Protein AF-A0AAD2HEP6-F1 (afdb_monomer)

InterPro domains:
  IPR032675 Leucine-rich repeat domain superfamily [G3DSA:3.80.10.10] (2-158)

Mean predicted aligned error: 6.9 Å

Secondary structure (DSSP, 8-state):
--EEE-SHHHHHHHTT-TT--EEEE-S----HHHHHHHHT-TT--EEEEETTHHHHHTTSPTTTTTT--EEEEESSPPPGGGHHHHHHH-TT--EEEEES--GGGHHHHHHHHHH-TT--EEEEEE-GGGGT--TT-HHHHHHHHHHS-TT-TTEEEEEHHHHHHHHHHHHHHS--HHHHHHHHHHHHHHHHHHHHHHHHTT-

Radius of gyration: 18.05 Å; Cα contacts (8 Å, |Δi|>4): 315; chains: 1; bounding box: 42×41×53 Å

Structure (mmCIF, N/CA/C/O backbone):
data_AF-A0AAD2HEP6-F1
#
_entry.id   AF-A0AAD2HEP6-F1
#
loop_
_atom_site.group_PDB
_atom_site.id
_atom_site.type_symbol
_atom_site.label_atom_id
_atom_site.label_alt_id
_atom_site.label_comp_id
_atom_site.label_asym_id
_atom_site.label_entity_id
_atom_site.label_seq_id
_atom_site.pdbx_PDB_ins_code
_atom_site.Cartn_x
_atom_site.Cartn_y
_atom_site.Cartn_z
_atom_site.occupancy
_atom_site.B_iso_or_equiv
_atom_site.auth_seq_id
_atom_site.auth_comp_id
_atom_site.auth_asym_id
_atom_site.auth_atom_id
_atom_site.pdbx_PDB_model_num
ATOM 1 N N . MET A 1 1 ? 9.263 -15.402 0.924 1.00 62.38 1 MET A N 1
ATOM 2 C CA . MET A 1 1 ? 10.227 -15.330 -0.197 1.00 62.38 1 MET A CA 1
ATOM 3 C C . MET A 1 1 ? 9.705 -14.304 -1.187 1.00 62.38 1 MET A C 1
ATOM 5 O O . MET A 1 1 ? 8.553 -14.431 -1.589 1.00 62.38 1 MET A O 1
ATOM 9 N N . PHE A 1 2 ? 10.507 -13.285 -1.496 1.00 65.06 2 PHE A N 1
ATOM 10 C CA . PHE A 1 2 ? 10.193 -12.265 -2.499 1.00 65.06 2 PHE A CA 1
ATOM 11 C C . PHE A 1 2 ? 10.834 -12.641 -3.831 1.00 65.06 2 PHE A C 1
ATOM 13 O O . PHE A 1 2 ? 11.916 -13.228 -3.854 1.00 65.06 2 PHE A O 1
ATOM 20 N N . TYR A 1 3 ? 10.164 -12.297 -4.924 1.00 71.38 3 TYR A N 1
ATOM 21 C CA . TYR A 1 3 ? 10.672 -12.492 -6.274 1.00 71.38 3 TYR A CA 1
ATOM 22 C C . TYR A 1 3 ? 10.776 -11.136 -6.954 1.00 71.38 3 TYR A C 1
ATOM 24 O O . TYR A 1 3 ? 9.787 -10.407 -6.989 1.00 71.38 3 TYR A O 1
ATOM 32 N N . HIS A 1 4 ? 11.963 -10.825 -7.473 1.00 75.56 4 HIS A N 1
ATOM 33 C CA . HIS A 1 4 ? 12.209 -9.647 -8.295 1.00 75.56 4 HIS A CA 1
ATOM 34 C C . HIS A 1 4 ? 11.866 -9.961 -9.757 1.00 75.56 4 HIS A C 1
ATOM 36 O O . HIS A 1 4 ? 12.385 -10.934 -10.313 1.00 75.56 4 HIS A O 1
ATOM 42 N N . ILE A 1 5 ? 10.992 -9.163 -10.370 1.00 73.44 5 ILE A N 1
ATOM 43 C CA . ILE A 1 5 ? 10.557 -9.336 -11.764 1.00 73.44 5 ILE A CA 1
ATOM 44 C C . ILE A 1 5 ? 10.997 -8.112 -12.561 1.00 73.44 5 ILE A C 1
ATOM 46 O O . ILE A 1 5 ? 10.493 -7.016 -12.334 1.00 73.44 5 ILE A O 1
ATOM 50 N N . SER A 1 6 ? 11.925 -8.307 -13.497 1.00 73.56 6 SER A N 1
ATOM 51 C CA . SER A 1 6 ? 12.520 -7.227 -14.297 1.00 73.56 6 SER A CA 1
ATOM 52 C C . SER A 1 6 ? 12.196 -7.311 -15.789 1.00 73.56 6 SER A C 1
ATOM 54 O O . SER A 1 6 ? 12.441 -6.358 -16.522 1.00 73.56 6 SER A O 1
ATOM 56 N N . ASP A 1 7 ? 11.680 -8.446 -16.272 1.00 73.06 7 ASP A N 1
ATOM 57 C CA . ASP A 1 7 ? 11.461 -8.691 -17.701 1.00 73.06 7 ASP A CA 1
ATOM 58 C C . ASP A 1 7 ? 10.414 -9.794 -17.984 1.00 73.06 7 ASP A C 1
ATOM 60 O O . ASP A 1 7 ? 9.829 -10.414 -17.094 1.00 73.06 7 ASP A O 1
ATOM 64 N N . ALA A 1 8 ? 10.159 -10.061 -19.267 1.00 72.31 8 ALA A N 1
ATOM 65 C CA . ALA A 1 8 ? 9.224 -11.104 -19.691 1.00 72.31 8 ALA A CA 1
ATOM 66 C C . ALA A 1 8 ? 9.706 -12.537 -19.373 1.00 72.31 8 ALA A C 1
ATOM 68 O O . ALA A 1 8 ? 8.882 -13.442 -19.221 1.00 72.31 8 ALA A O 1
ATOM 69 N N . ALA A 1 9 ? 11.018 -12.769 -19.270 1.00 73.06 9 ALA A N 1
ATOM 70 C CA . ALA A 1 9 ? 11.562 -14.093 -18.970 1.00 73.06 9 ALA A CA 1
ATOM 71 C C . ALA A 1 9 ? 11.334 -14.457 -17.495 1.00 73.06 9 ALA A C 1
ATOM 73 O O . ALA A 1 9 ? 10.853 -15.550 -17.182 1.00 73.06 9 ALA A O 1
ATOM 74 N N . THR A 1 10 ? 11.591 -13.508 -16.596 1.00 74.75 10 THR A N 1
ATOM 75 C CA . THR A 1 10 ? 11.290 -13.597 -15.163 1.00 74.75 10 THR A CA 1
ATOM 76 C C . THR A 1 10 ? 9.791 -13.766 -14.920 1.00 74.75 10 THR A C 1
ATOM 78 O O . THR A 1 10 ? 9.403 -14.601 -14.102 1.00 74.75 10 THR A O 1
ATOM 81 N N . LEU A 1 11 ? 8.932 -13.116 -15.714 1.00 74.94 11 LEU A N 1
ATOM 82 C CA . LEU A 1 11 ? 7.485 -13.349 -15.668 1.00 74.94 11 LEU A CA 1
ATOM 83 C C . LEU A 1 11 ? 7.096 -14.803 -15.981 1.00 74.94 11 LEU A C 1
ATOM 85 O O . LEU A 1 11 ? 6.258 -15.383 -15.290 1.00 74.94 11 LEU A O 1
ATOM 89 N N . GLY A 1 12 ? 7.697 -15.412 -17.007 1.00 79.62 12 GLY A N 1
ATOM 90 C CA . GLY A 1 12 ? 7.408 -16.802 -17.375 1.00 79.62 12 GLY A CA 1
ATOM 91 C C . GLY A 1 12 ? 7.746 -17.799 -16.259 1.00 79.62 12 GLY A C 1
ATOM 92 O O . GLY A 1 12 ? 7.069 -18.818 -16.105 1.00 79.62 12 GLY A O 1
ATOM 93 N N . ILE A 1 13 ? 8.761 -17.490 -15.447 1.00 77.31 13 ILE A N 1
ATOM 94 C CA . ILE A 1 13 ? 9.116 -18.255 -14.245 1.00 77.31 13 ILE A CA 1
ATOM 95 C C . ILE A 1 13 ? 8.084 -18.003 -13.141 1.00 77.31 13 ILE A C 1
ATOM 97 O O . ILE A 1 13 ? 7.540 -18.953 -12.578 1.00 77.31 13 ILE A O 1
ATOM 101 N N . VAL A 1 14 ? 7.749 -16.737 -12.887 1.00 80.56 14 VAL A N 1
ATOM 102 C CA . VAL A 1 14 ? 6.768 -16.311 -11.877 1.00 80.56 14 VAL A CA 1
ATOM 103 C C . VAL A 1 14 ? 5.399 -16.957 -12.098 1.00 80.56 14 VAL A C 1
ATOM 105 O O . VAL A 1 14 ? 4.804 -17.471 -11.154 1.00 80.56 14 VAL A O 1
ATOM 108 N N . GLN A 1 15 ? 4.922 -17.037 -13.342 1.00 82.50 15 GLN A N 1
ATOM 109 C CA . GLN A 1 15 ? 3.642 -17.675 -13.678 1.00 82.50 15 GLN A CA 1
ATOM 110 C C . GLN A 1 15 ? 3.595 -19.174 -13.333 1.00 82.50 15 GLN A C 1
ATOM 112 O O . GLN A 1 15 ? 2.515 -19.739 -13.132 1.00 82.50 15 GLN A O 1
ATOM 117 N N . ARG A 1 16 ? 4.755 -19.837 -13.240 1.00 87.62 16 ARG A N 1
ATOM 118 C CA . ARG A 1 16 ? 4.858 -21.237 -12.798 1.00 87.62 16 ARG A CA 1
ATOM 119 C C . ARG A 1 16 ? 4.866 -21.357 -11.273 1.00 87.62 16 ARG A C 1
ATOM 121 O O . ARG A 1 16 ? 4.509 -22.409 -10.742 1.00 87.62 16 ARG A O 1
ATOM 128 N N . CYS A 1 17 ? 5.188 -20.286 -10.553 1.00 87.94 17 CYS A N 1
ATOM 129 C CA . CYS A 1 17 ? 5.169 -20.221 -9.096 1.00 87.94 17 CYS A CA 1
ATOM 130 C C . CYS A 1 17 ? 3.740 -20.003 -8.567 1.00 87.94 17 CYS A C 1
ATOM 132 O O . CYS A 1 17 ? 3.411 -18.956 -8.017 1.00 87.94 17 CYS A O 1
ATOM 134 N N . ARG A 1 18 ? 2.876 -21.024 -8.663 1.00 88.38 18 ARG A N 1
ATOM 135 C CA . ARG A 1 18 ? 1.475 -20.974 -8.174 1.00 88.38 18 ARG A CA 1
ATOM 136 C C . ARG A 1 18 ? 1.334 -20.647 -6.679 1.00 88.38 18 ARG A C 1
ATOM 138 O O . ARG A 1 18 ? 0.258 -20.251 -6.240 1.00 88.38 18 ARG A O 1
ATOM 145 N N . GLY A 1 19 ? 2.402 -20.850 -5.908 1.00 91.19 19 GLY A N 1
ATOM 146 C CA . GLY A 1 19 ? 2.487 -20.529 -4.484 1.00 91.19 19 GLY A CA 1
ATOM 147 C C . GLY A 1 19 ? 2.960 -19.108 -4.169 1.00 91.19 19 GLY A C 1
ATOM 148 O O . GLY A 1 19 ? 3.127 -18.801 -2.995 1.00 91.19 19 GLY A O 1
ATOM 149 N N . MET A 1 20 ? 3.221 -18.263 -5.170 1.00 92.38 20 MET A N 1
ATOM 150 C CA . MET A 1 20 ? 3.739 -16.916 -4.937 1.00 92.38 20 MET A CA 1
ATOM 151 C C . MET A 1 20 ? 2.690 -16.032 -4.257 1.00 92.38 20 MET A C 1
ATOM 153 O O . MET A 1 20 ? 1.599 -15.841 -4.789 1.00 92.38 20 MET A O 1
ATOM 157 N N . GLN A 1 21 ? 3.055 -15.491 -3.093 1.00 93.62 21 GLN A N 1
ATOM 158 C CA . GLN A 1 21 ? 2.231 -14.556 -2.319 1.00 93.62 21 GLN A CA 1
ATOM 159 C C . GLN A 1 21 ? 2.774 -13.129 -2.326 1.00 93.62 21 GLN A C 1
ATOM 161 O O . GLN A 1 21 ? 2.011 -12.191 -2.131 1.00 93.62 21 GLN A O 1
ATOM 166 N N . ASN A 1 22 ? 4.075 -12.967 -2.567 1.00 92.00 22 ASN A N 1
ATOM 167 C CA . ASN A 1 22 ? 4.761 -11.685 -2.493 1.00 92.00 22 ASN A CA 1
ATOM 168 C C . ASN A 1 22 ? 5.559 -11.476 -3.777 1.00 92.00 22 ASN A C 1
ATOM 170 O O . ASN A 1 22 ? 6.383 -12.329 -4.126 1.00 92.00 22 ASN A O 1
ATOM 174 N N . ALA A 1 23 ? 5.333 -10.355 -4.450 1.00 90.88 23 ALA A N 1
ATOM 175 C CA . ALA A 1 23 ? 6.086 -9.964 -5.633 1.00 90.88 23 ALA A CA 1
ATOM 176 C C . ALA A 1 23 ? 6.667 -8.563 -5.445 1.00 90.88 23 ALA A C 1
ATOM 178 O O . ALA A 1 23 ? 6.000 -7.670 -4.923 1.00 90.88 23 ALA A O 1
ATOM 179 N N . TRP A 1 24 ? 7.908 -8.395 -5.891 1.00 88.31 24 TRP A N 1
ATOM 180 C CA . TRP A 1 24 ? 8.556 -7.101 -5.996 1.00 88.31 24 TRP A CA 1
ATOM 181 C C . TRP A 1 24 ? 8.910 -6.853 -7.456 1.00 88.31 24 TRP A C 1
ATOM 183 O O . TRP A 1 24 ? 9.536 -7.676 -8.127 1.00 88.31 24 TRP A O 1
ATOM 193 N N . MET A 1 25 ? 8.488 -5.706 -7.952 1.00 84.38 25 MET A N 1
ATOM 194 C CA . MET A 1 25 ? 8.856 -5.201 -9.251 1.00 84.38 25 MET A CA 1
ATOM 195 C C . MET A 1 25 ? 9.493 -3.831 -9.128 1.00 84.38 25 MET A C 1
ATOM 197 O O . MET A 1 25 ? 8.958 -2.956 -8.453 1.00 84.38 25 MET A O 1
ATOM 201 N N . HIS A 1 26 ? 10.598 -3.646 -9.836 1.00 76.50 26 HIS A N 1
ATOM 202 C CA . HIS A 1 26 ? 11.202 -2.340 -10.027 1.00 76.50 26 HIS A CA 1
ATOM 203 C C . HIS A 1 26 ? 11.316 -2.047 -11.525 1.00 76.50 26 HIS A C 1
ATOM 205 O O . HIS A 1 26 ? 11.647 -2.932 -12.319 1.00 76.50 26 HIS A O 1
ATOM 211 N N . GLY A 1 27 ? 11.021 -0.803 -11.901 1.00 69.19 27 GLY A N 1
ATOM 212 C CA . GLY A 1 27 ? 10.948 -0.353 -13.287 1.00 69.19 27 GLY A CA 1
ATOM 213 C C . GLY A 1 27 ? 9.516 -0.274 -13.833 1.00 69.19 27 GLY A C 1
ATOM 214 O O . GLY A 1 27 ? 8.578 -0.817 -13.241 1.00 69.19 27 GLY A O 1
ATOM 215 N N . PRO A 1 28 ? 9.329 0.412 -14.974 1.00 64.81 28 PRO A N 1
ATOM 216 C CA . PRO A 1 28 ? 8.008 0.654 -15.528 1.00 64.81 28 PRO A CA 1
ATOM 217 C C . PRO A 1 28 ? 7.330 -0.673 -15.857 1.00 64.81 28 PRO A C 1
ATOM 219 O O . PRO A 1 28 ? 7.902 -1.525 -16.547 1.00 64.81 28 PRO A O 1
ATOM 222 N N . ILE A 1 29 ? 6.061 -0.814 -15.475 1.00 60.62 29 ILE A N 1
ATOM 223 C CA . ILE A 1 29 ? 5.203 -1.914 -15.935 1.00 60.62 29 ILE A CA 1
ATOM 224 C C . ILE A 1 29 ? 4.808 -1.624 -17.392 1.00 60.62 29 ILE A C 1
ATOM 226 O O . ILE A 1 29 ? 3.647 -1.582 -17.759 1.00 60.62 29 ILE A O 1
ATOM 230 N N . GLY A 1 30 ? 5.767 -1.342 -18.274 1.00 57.66 30 GLY A N 1
ATOM 231 C CA . GLY A 1 30 ? 5.488 -0.976 -19.664 1.00 57.66 30 GLY A CA 1
ATOM 232 C C . GLY A 1 30 ? 4.912 -2.146 -20.465 1.00 57.66 30 GLY A C 1
ATOM 233 O O . GLY A 1 30 ? 4.193 -1.956 -21.445 1.00 57.66 30 GLY A O 1
ATOM 234 N N . ALA A 1 31 ? 5.183 -3.378 -20.033 1.00 65.75 31 ALA A N 1
ATOM 235 C CA . ALA A 1 31 ? 4.677 -4.571 -20.685 1.00 65.75 31 ALA A CA 1
ATOM 236 C C . ALA A 1 31 ? 3.335 -4.993 -20.071 1.00 65.75 31 ALA A C 1
ATOM 238 O O . ALA A 1 31 ? 3.309 -5.638 -19.023 1.00 65.75 31 ALA A O 1
ATOM 239 N N . LYS A 1 32 ? 2.224 -4.738 -20.783 1.00 75.69 32 LYS A N 1
ATOM 240 C CA . LYS A 1 32 ? 0.878 -5.275 -20.466 1.00 75.69 32 LYS A CA 1
ATOM 241 C C . LYS A 1 32 ? 0.891 -6.772 -20.111 1.00 75.69 32 LYS A C 1
ATOM 243 O O . LYS A 1 32 ? 0.095 -7.230 -19.296 1.00 75.69 32 LYS A O 1
ATOM 248 N N . GLY A 1 33 ? 1.821 -7.534 -20.694 1.00 80.56 33 GLY A N 1
ATOM 249 C CA . GLY A 1 33 ? 2.023 -8.949 -20.382 1.00 80.56 33 GLY A CA 1
ATOM 250 C C . GLY A 1 33 ? 2.397 -9.216 -18.921 1.00 80.56 33 GLY A C 1
ATOM 251 O O . GLY A 1 33 ? 1.874 -10.162 -18.340 1.00 80.56 33 GLY A O 1
ATOM 252 N N . VAL A 1 34 ? 3.239 -8.378 -18.306 1.00 83.62 34 VAL A N 1
ATOM 253 C CA . VAL A 1 34 ? 3.661 -8.536 -16.904 1.00 83.62 34 VAL A CA 1
ATOM 254 C C . VAL A 1 34 ? 2.499 -8.305 -15.952 1.00 83.62 34 VAL A C 1
ATOM 256 O O . VAL A 1 34 ? 2.249 -9.142 -15.087 1.00 83.62 34 VAL A O 1
ATOM 259 N N . PHE A 1 35 ? 1.722 -7.247 -16.183 1.00 87.25 35 PHE A N 1
ATOM 260 C CA . PHE A 1 35 ? 0.499 -6.984 -15.432 1.00 87.25 35 PHE A CA 1
ATOM 261 C C . PHE A 1 35 ? -0.482 -8.166 -15.498 1.00 87.25 35 PHE A C 1
ATOM 263 O O . PHE A 1 35 ? -0.911 -8.680 -14.465 1.00 87.25 35 PHE A O 1
ATOM 270 N N . ALA A 1 36 ? -0.776 -8.660 -16.707 1.00 87.38 36 ALA A N 1
ATOM 271 C CA . ALA A 1 36 ? -1.662 -9.809 -16.893 1.00 87.38 36 ALA A CA 1
ATOM 272 C C . ALA A 1 36 ? -1.119 -11.081 -16.218 1.00 87.38 36 ALA A C 1
ATOM 274 O O . ALA A 1 36 ? -1.878 -11.871 -15.658 1.00 87.38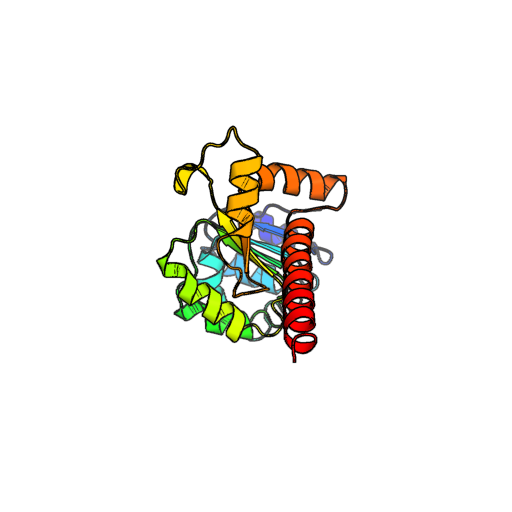 36 ALA A O 1
ATOM 275 N N . GLY A 1 37 ? 0.201 -11.280 -16.245 1.00 88.56 37 GLY A N 1
ATOM 276 C CA . GLY A 1 37 ? 0.838 -12.408 -15.580 1.00 88.56 37 GLY A CA 1
ATOM 277 C C . GLY A 1 37 ? 0.746 -12.345 -14.058 1.00 88.56 37 GLY A C 1
ATOM 278 O O . GLY A 1 37 ? 0.502 -13.383 -13.448 1.00 88.56 37 GLY A O 1
ATOM 279 N N . LEU A 1 38 ? 0.873 -11.157 -13.460 1.00 90.25 38 LEU A N 1
ATOM 280 C CA . LEU A 1 38 ? 0.654 -10.954 -12.027 1.00 90.25 38 LEU A CA 1
ATOM 281 C C . LEU A 1 38 ? -0.808 -11.176 -11.631 1.00 90.25 38 LEU A C 1
ATOM 283 O O . LEU A 1 38 ? -1.067 -11.883 -10.662 1.00 90.25 38 LEU A O 1
ATOM 287 N N . ALA A 1 39 ? -1.758 -10.630 -12.396 1.00 90.88 39 ALA A N 1
ATOM 288 C CA . ALA A 1 39 ? -3.193 -10.819 -12.153 1.00 90.88 39 ALA A CA 1
ATOM 289 C C . ALA A 1 39 ? -3.605 -12.304 -12.220 1.00 90.88 39 ALA A C 1
ATOM 291 O O . ALA A 1 39 ? -4.542 -12.742 -11.558 1.00 90.88 39 ALA A O 1
ATOM 292 N N . ALA A 1 40 ? -2.871 -13.115 -12.988 1.00 91.25 40 ALA A N 1
ATOM 293 C CA . ALA A 1 40 ? -3.089 -14.555 -13.081 1.00 91.25 40 ALA A CA 1
ATOM 294 C C . ALA A 1 40 ? -2.512 -15.367 -11.899 1.00 91.25 40 ALA A C 1
ATOM 296 O O . ALA A 1 40 ? -2.690 -16.592 -11.863 1.00 91.25 40 ALA A O 1
ATOM 297 N N . LEU A 1 41 ? -1.806 -14.742 -10.946 1.00 92.31 41 LEU A N 1
ATOM 298 C CA . LEU A 1 41 ? -1.254 -15.423 -9.772 1.00 92.31 41 LEU A CA 1
ATOM 299 C C . LEU A 1 41 ? -2.341 -15.609 -8.699 1.00 92.31 41 LEU A C 1
ATOM 301 O O . LEU A 1 41 ? -2.726 -14.653 -8.028 1.00 92.31 41 LEU A O 1
ATOM 305 N N . PRO A 1 42 ? -2.803 -16.848 -8.441 1.00 91.50 42 PRO A N 1
ATOM 306 C CA . PRO A 1 42 ? -3.998 -17.093 -7.629 1.00 91.50 42 PRO A CA 1
ATOM 307 C C . PRO A 1 42 ? -3.798 -16.866 -6.124 1.00 91.50 42 PRO A C 1
ATOM 309 O O . PRO A 1 42 ? -4.740 -17.038 -5.354 1.00 91.50 42 PRO A O 1
ATOM 312 N N . ARG A 1 43 ? -2.570 -16.573 -5.687 1.00 95.06 43 ARG A N 1
ATOM 313 C CA . ARG A 1 43 ? -2.199 -16.400 -4.277 1.00 95.06 43 ARG A CA 1
ATOM 314 C C . ARG A 1 43 ? -1.460 -15.094 -4.004 1.00 95.06 43 ARG A C 1
ATOM 316 O O . ARG A 1 43 ? -1.022 -14.912 -2.878 1.00 95.06 43 ARG A O 1
ATOM 323 N N . LEU A 1 44 ? -1.320 -14.209 -4.993 1.00 95.00 44 LEU A N 1
ATOM 324 C CA . LEU A 1 44 ? -0.625 -12.941 -4.796 1.00 95.00 44 LEU A CA 1
ATOM 325 C C . LEU A 1 44 ? -1.397 -12.081 -3.786 1.00 95.00 44 LEU A C 1
ATOM 327 O O . LEU A 1 44 ? -2.559 -11.747 -4.002 1.00 95.00 44 LEU A O 1
ATOM 331 N N . GLU A 1 45 ? -0.741 -11.764 -2.675 1.00 96.00 45 GLU A N 1
ATOM 332 C CA . GLU A 1 45 ? -1.314 -11.072 -1.517 1.00 96.00 45 GLU A CA 1
ATOM 333 C C . GLU A 1 45 ? -0.593 -9.749 -1.238 1.00 96.00 45 GLU A C 1
ATOM 335 O O . GLU A 1 45 ? -1.229 -8.811 -0.754 1.00 96.00 45 GLU A O 1
ATOM 340 N N . ARG A 1 46 ? 0.697 -9.650 -1.588 1.00 94.69 46 ARG A N 1
ATOM 341 C CA . ARG A 1 46 ? 1.510 -8.438 -1.451 1.00 94.69 46 ARG A CA 1
ATOM 342 C C . ARG A 1 46 ? 2.235 -8.108 -2.753 1.00 94.69 46 ARG A C 1
ATOM 344 O O . ARG A 1 46 ? 2.887 -8.979 -3.339 1.00 94.69 46 ARG A O 1
ATOM 351 N N . LEU A 1 47 ? 2.143 -6.854 -3.180 1.00 93.62 47 LEU A N 1
ATOM 352 C CA . LEU A 1 47 ? 2.799 -6.351 -4.382 1.00 93.62 47 LEU A CA 1
ATOM 353 C C . LEU A 1 47 ? 3.497 -5.029 -4.080 1.00 93.62 47 LEU A C 1
ATOM 355 O O . LEU A 1 47 ? 2.877 -4.097 -3.581 1.00 93.62 47 LEU A O 1
ATOM 359 N N . HIS A 1 48 ? 4.771 -4.966 -4.441 1.00 91.62 48 HIS A N 1
ATOM 360 C CA . HIS A 1 48 ? 5.567 -3.748 -4.452 1.00 91.62 48 HIS A CA 1
ATOM 361 C C . HIS A 1 48 ? 5.920 -3.428 -5.901 1.00 91.62 48 HIS A C 1
ATOM 363 O O . HIS A 1 48 ? 6.485 -4.283 -6.592 1.00 91.62 48 HIS A O 1
ATOM 369 N N . CYS A 1 49 ? 5.566 -2.236 -6.375 1.00 90.94 49 CYS A N 1
ATOM 370 C CA . CYS A 1 49 ? 5.768 -1.843 -7.765 1.00 90.94 49 CYS A CA 1
ATOM 371 C C . CYS A 1 49 ? 5.785 -0.321 -7.966 1.00 90.94 49 CYS A C 1
ATOM 373 O O . CYS A 1 49 ? 5.487 0.445 -7.060 1.00 90.94 49 CYS A O 1
ATOM 375 N N . ASP A 1 50 ? 6.120 0.114 -9.175 1.00 88.31 50 ASP A N 1
ATOM 376 C CA . ASP A 1 50 ? 6.029 1.514 -9.597 1.00 88.31 50 ASP A CA 1
ATOM 377 C C . ASP A 1 50 ? 4.565 1.956 -9.817 1.00 88.31 50 ASP A C 1
ATOM 379 O O . ASP A 1 50 ? 3.694 1.161 -10.195 1.00 88.31 50 ASP A O 1
ATOM 383 N N . ALA A 1 51 ? 4.294 3.249 -9.631 1.00 87.06 51 ALA A N 1
ATOM 384 C CA . ALA A 1 51 ? 2.969 3.848 -9.766 1.00 87.06 51 ALA A CA 1
ATOM 385 C C . ALA A 1 51 ? 2.338 3.697 -11.164 1.00 87.06 51 ALA A C 1
ATOM 387 O O . ALA A 1 51 ? 1.109 3.774 -11.286 1.00 87.06 51 ALA A O 1
ATOM 388 N N . SER A 1 52 ? 3.110 3.394 -12.220 1.00 85.38 52 SER A N 1
ATOM 389 C CA . SER A 1 52 ? 2.553 3.030 -13.535 1.00 85.38 52 SER A CA 1
ATOM 390 C C . SER A 1 52 ? 1.620 1.817 -13.480 1.00 85.38 52 SER A C 1
ATOM 392 O O . SER A 1 52 ? 0.763 1.680 -14.357 1.00 85.38 52 SER A O 1
ATOM 394 N N . PHE A 1 53 ? 1.703 0.984 -12.433 1.00 88.62 53 PHE A N 1
ATOM 395 C CA . PHE A 1 53 ? 0.735 -0.077 -12.144 1.00 88.62 53 PHE A CA 1
ATOM 396 C C . PHE A 1 53 ? -0.712 0.419 -12.173 1.00 88.62 53 PHE A C 1
ATOM 398 O O . PHE A 1 53 ? -1.589 -0.248 -12.724 1.00 88.62 53 PHE A O 1
ATOM 405 N N . LEU A 1 54 ? -0.954 1.621 -11.649 1.00 88.00 54 LEU A N 1
ATOM 406 C CA . LEU A 1 54 ? -2.281 2.223 -11.591 1.00 88.00 54 LEU A CA 1
ATOM 407 C C . LEU A 1 54 ? -2.880 2.491 -12.973 1.00 88.00 54 LEU A C 1
ATOM 409 O O . LEU A 1 54 ? -4.088 2.353 -13.154 1.00 88.00 54 LEU A O 1
ATOM 413 N N . GLY A 1 55 ? -2.042 2.834 -13.955 1.00 87.19 55 GLY A N 1
ATOM 414 C CA . GLY A 1 55 ? -2.492 3.055 -15.328 1.00 87.19 55 GLY A CA 1
ATOM 415 C C . GLY A 1 55 ? -3.062 1.784 -15.961 1.00 87.19 55 GLY A C 1
ATOM 416 O O . GLY A 1 55 ? -4.054 1.849 -16.679 1.00 87.19 55 GLY A O 1
ATOM 417 N N . HIS A 1 56 ? -2.485 0.621 -15.647 1.00 88.62 56 HIS A N 1
ATOM 418 C CA . HIS A 1 56 ? -2.982 -0.679 -16.125 1.00 88.62 56 HIS A CA 1
ATOM 419 C C . HIS A 1 56 ? -4.174 -1.186 -15.328 1.00 88.62 56 HIS A C 1
ATOM 421 O O . HIS A 1 56 ? -4.989 -1.939 -15.855 1.00 88.62 56 HIS A O 1
ATOM 427 N N . LEU A 1 57 ? -4.289 -0.764 -14.070 1.00 89.38 57 LEU A N 1
ATOM 428 C CA . LEU A 1 57 ? -5.404 -1.124 -13.207 1.00 89.38 57 LEU A CA 1
ATOM 429 C C . LEU A 1 57 ? -6.744 -0.617 -13.758 1.00 89.38 57 LEU A C 1
ATOM 431 O O . LEU A 1 57 ? -7.751 -1.304 -13.628 1.00 89.38 57 LEU A O 1
ATOM 435 N N . ALA A 1 58 ? -6.746 0.545 -14.417 1.00 87.56 58 ALA A N 1
ATOM 436 C CA . ALA A 1 58 ? -7.934 1.101 -15.062 1.00 87.56 58 ALA A CA 1
ATOM 437 C C . ALA A 1 58 ? -8.467 0.235 -16.218 1.00 87.56 58 ALA A C 1
ATOM 439 O O . ALA A 1 58 ? -9.675 0.179 -16.433 1.00 87.56 58 ALA A O 1
ATOM 440 N N . ASP A 1 59 ? -7.577 -0.473 -16.918 1.00 88.19 59 ASP A N 1
ATOM 441 C CA . ASP A 1 59 ? -7.920 -1.398 -18.005 1.00 88.19 59 ASP A CA 1
ATOM 442 C C . ASP A 1 59 ? -8.172 -2.835 -17.500 1.00 88.19 59 ASP A C 1
ATOM 444 O O . ASP A 1 59 ? -8.478 -3.740 -18.285 1.00 88.19 59 ASP A O 1
ATOM 448 N N . ALA A 1 60 ? -7.989 -3.084 -16.202 1.00 88.31 60 ALA A N 1
ATOM 449 C CA . ALA A 1 60 ? -8.062 -4.420 -15.639 1.00 88.31 60 ALA A CA 1
ATOM 450 C C . ALA A 1 60 ? -9.516 -4.888 -15.477 1.00 88.31 60 ALA A C 1
ATOM 452 O O . ALA A 1 60 ? -10.401 -4.094 -15.149 1.00 88.31 60 ALA A O 1
ATOM 453 N N . PRO A 1 61 ? -9.786 -6.196 -15.630 1.00 88.69 61 PRO A N 1
ATOM 454 C CA . PRO A 1 61 ? -11.067 -6.754 -15.227 1.00 88.69 61 PRO A CA 1
ATOM 455 C C . PRO A 1 61 ? -11.356 -6.466 -13.743 1.00 88.69 61 PRO A C 1
ATOM 457 O O . PRO A 1 61 ? -10.424 -6.459 -12.929 1.00 88.69 61 PRO A O 1
ATOM 460 N N . PRO A 1 62 ? -12.632 -6.308 -13.350 1.00 88.88 62 PRO A N 1
ATOM 461 C CA . PRO A 1 62 ? -13.005 -6.240 -11.943 1.00 88.88 62 PRO A CA 1
ATOM 462 C C . PRO A 1 62 ? -12.417 -7.417 -11.167 1.00 88.88 62 PRO A C 1
ATOM 464 O O . PRO A 1 62 ? -12.432 -8.555 -11.643 1.00 88.88 62 PRO A O 1
ATOM 467 N N . HIS A 1 63 ? -11.899 -7.141 -9.971 1.00 89.44 63 HIS A N 1
ATOM 468 C CA . HIS A 1 63 ? -11.284 -8.154 -9.110 1.00 89.44 63 HIS A CA 1
ATOM 469 C C . HIS A 1 63 ? -10.073 -8.885 -9.724 1.00 89.44 63 HIS A C 1
ATOM 471 O O . HIS A 1 63 ? -9.742 -9.988 -9.281 1.00 89.44 63 HIS A O 1
ATOM 477 N N . ALA A 1 64 ? -9.376 -8.284 -10.701 1.00 88.81 64 ALA A N 1
ATOM 478 C CA . ALA A 1 64 ? -8.144 -8.840 -11.277 1.00 88.81 64 ALA A CA 1
ATOM 479 C C . ALA A 1 64 ? -7.106 -9.234 -10.211 1.00 88.81 64 ALA A C 1
ATOM 481 O O . ALA A 1 64 ? -6.357 -10.188 -10.399 1.00 88.81 64 ALA A O 1
ATOM 482 N N . PHE A 1 65 ? -7.109 -8.545 -9.069 1.00 93.62 65 PHE A N 1
ATOM 483 C CA . PHE A 1 65 ? -6.267 -8.848 -7.919 1.00 93.62 65 PHE A CA 1
ATOM 484 C C . PHE A 1 65 ? -7.113 -9.038 -6.655 1.00 93.62 65 PHE A C 1
ATOM 486 O O . PHE A 1 65 ? -6.876 -8.419 -5.621 1.00 93.62 65 PHE A O 1
ATOM 493 N N . ALA A 1 66 ? -8.108 -9.926 -6.724 1.00 93.69 66 ALA A N 1
ATOM 494 C CA . ALA A 1 66 ? -9.076 -10.165 -5.649 1.00 93.69 66 ALA A CA 1
ATOM 495 C C . ALA A 1 66 ? -8.477 -10.515 -4.271 1.00 93.69 66 ALA A C 1
ATOM 497 O O . ALA A 1 66 ? -9.179 -10.425 -3.270 1.00 93.69 66 ALA A O 1
ATOM 498 N N . ARG A 1 67 ? -7.215 -10.961 -4.212 1.00 96.38 67 ARG A N 1
ATOM 499 C CA . ARG A 1 67 ? -6.519 -11.346 -2.971 1.00 96.38 67 ARG A CA 1
ATOM 500 C C . ARG A 1 67 ? -5.435 -10.364 -2.541 1.00 96.38 67 ARG A C 1
ATOM 502 O O . ARG A 1 67 ? -4.857 -10.543 -1.470 1.00 96.38 67 ARG A O 1
ATOM 509 N N . LEU A 1 68 ? -5.136 -9.366 -3.370 1.00 97.00 68 LEU A N 1
ATOM 510 C CA . LEU A 1 68 ? -4.086 -8.413 -3.068 1.00 97.00 68 LEU A CA 1
ATOM 511 C C . LEU A 1 68 ? -4.542 -7.538 -1.904 1.00 97.00 68 LEU A C 1
ATOM 513 O O . LEU A 1 68 ? -5.524 -6.807 -2.008 1.00 97.00 68 LEU A O 1
ATOM 517 N N . SER A 1 69 ? -3.831 -7.664 -0.790 1.00 97.31 69 SER A N 1
ATOM 518 C CA . SER A 1 69 ? -4.162 -7.018 0.478 1.00 97.31 69 SER A CA 1
ATOM 519 C C . SER A 1 69 ? -3.193 -5.899 0.831 1.00 97.31 69 SER A C 1
ATOM 521 O O . SER A 1 69 ? -3.605 -4.963 1.513 1.00 97.31 69 SER A O 1
ATOM 523 N N . HIS A 1 70 ? -1.948 -5.985 0.351 1.00 96.56 70 HIS A N 1
ATOM 524 C CA . HIS A 1 70 ? -0.913 -4.974 0.540 1.00 96.56 70 HIS A CA 1
ATOM 525 C C . HIS A 1 70 ? -0.385 -4.533 -0.825 1.00 96.56 70 HIS A C 1
ATOM 527 O O . HIS A 1 70 ? 0.091 -5.366 -1.605 1.00 96.56 70 HIS A O 1
ATOM 533 N N . LEU A 1 71 ? -0.470 -3.237 -1.101 1.00 95.50 71 LEU A N 1
ATOM 534 C CA . LEU A 1 71 ? 0.077 -2.617 -2.300 1.00 95.50 71 LEU A CA 1
ATOM 535 C C . LEU A 1 71 ? 1.014 -1.481 -1.903 1.00 95.50 71 LEU A C 1
ATOM 537 O O . LEU A 1 71 ? 0.664 -0.629 -1.092 1.00 95.50 71 LEU A O 1
ATOM 541 N N . GLU A 1 72 ? 2.186 -1.461 -2.511 1.00 93.50 72 GLU A N 1
ATOM 542 C CA . GLU A 1 72 ? 3.188 -0.426 -2.313 1.00 93.50 72 GLU A CA 1
ATOM 543 C C . GLU A 1 72 ? 3.573 0.163 -3.670 1.00 93.50 72 GLU A C 1
ATOM 545 O O . GLU A 1 72 ? 3.932 -0.583 -4.589 1.00 93.50 72 GLU A O 1
ATOM 550 N N . LEU A 1 73 ? 3.421 1.484 -3.803 1.00 91.75 73 LEU A N 1
ATOM 551 C CA . LEU A 1 73 ? 3.613 2.229 -5.043 1.00 91.75 73 LEU A CA 1
ATOM 552 C C . LEU A 1 73 ? 4.748 3.244 -4.905 1.00 91.75 73 LEU A C 1
ATOM 554 O O . LEU A 1 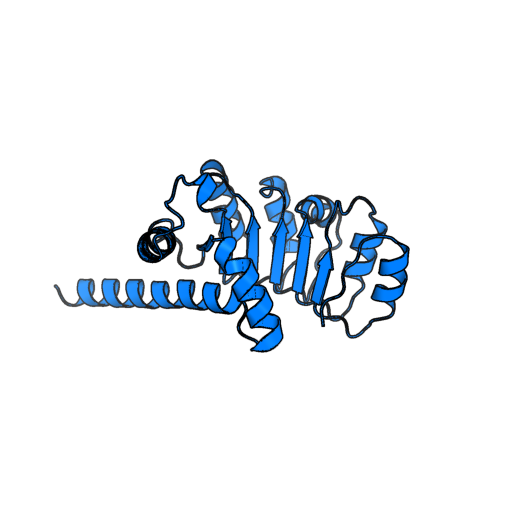73 ? 4.698 4.125 -4.046 1.00 91.75 73 LEU A O 1
ATOM 558 N N . PHE A 1 74 ? 5.726 3.139 -5.802 1.00 86.12 74 PHE A N 1
ATOM 559 C CA . PHE A 1 74 ? 6.893 4.020 -5.864 1.00 86.12 74 PHE A CA 1
ATOM 560 C C . PHE A 1 74 ? 6.835 4.999 -7.030 1.00 86.12 74 PHE A C 1
ATOM 562 O O . PHE A 1 74 ? 6.010 4.875 -7.934 1.00 86.12 74 PHE A O 1
ATOM 569 N N . ASP A 1 75 ? 7.755 5.961 -6.982 1.00 77.94 75 ASP A N 1
ATOM 570 C CA . ASP A 1 75 ? 8.148 6.863 -8.066 1.00 77.94 75 ASP A CA 1
ATOM 571 C C . ASP A 1 75 ? 7.102 7.901 -8.530 1.00 77.94 75 ASP A C 1
ATOM 573 O O . ASP A 1 75 ? 7.459 8.800 -9.291 1.00 77.94 75 ASP A O 1
ATOM 577 N N . SER A 1 76 ? 5.839 7.861 -8.071 1.00 72.62 76 SER A N 1
ATOM 578 C CA . SER A 1 76 ? 4.907 9.008 -8.160 1.00 72.62 76 SER A CA 1
ATOM 579 C C . SER A 1 76 ? 3.587 8.841 -7.393 1.00 72.62 76 SER A C 1
ATOM 581 O O . SER A 1 76 ? 3.105 7.734 -7.146 1.00 72.62 76 SER A O 1
ATOM 583 N N . ALA A 1 77 ? 2.951 9.978 -7.091 1.00 72.81 77 ALA A N 1
ATOM 584 C CA . ALA A 1 77 ? 1.595 10.045 -6.560 1.00 72.81 77 ALA A CA 1
ATOM 585 C C . ALA A 1 77 ? 0.544 9.490 -7.551 1.00 72.81 77 ALA A C 1
ATOM 587 O O . ALA A 1 77 ? 0.622 9.749 -8.760 1.00 72.81 77 ALA A O 1
ATOM 588 N N . PRO A 1 78 ? -0.505 8.796 -7.069 1.00 79.44 78 PRO A N 1
ATOM 589 C CA . PRO A 1 78 ? -1.654 8.442 -7.892 1.00 79.44 78 PRO A CA 1
ATOM 590 C C . PRO A 1 78 ? -2.334 9.696 -8.448 1.00 79.44 78 PRO A C 1
ATOM 592 O O . PRO A 1 78 ? -2.743 10.578 -7.698 1.00 79.44 78 PRO A O 1
ATOM 595 N N . ALA A 1 79 ? -2.577 9.747 -9.758 1.00 82.56 79 ALA A N 1
ATOM 596 C CA . ALA A 1 79 ? -3.552 10.698 -10.283 1.00 82.56 79 ALA A CA 1
ATOM 597 C C . ALA A 1 79 ? -4.960 10.339 -9.771 1.00 82.56 79 ALA A C 1
ATOM 599 O O . ALA A 1 79 ? -5.325 9.162 -9.756 1.00 82.56 79 ALA A O 1
ATOM 600 N N . LEU A 1 80 ? -5.783 11.346 -9.453 1.00 78.56 80 LEU A N 1
ATOM 601 C CA . LEU A 1 80 ? -7.162 11.164 -8.959 1.00 78.56 80 LEU A CA 1
ATOM 602 C C . LEU A 1 80 ? -7.993 10.187 -9.803 1.00 78.56 80 LEU A C 1
ATOM 604 O O . LEU A 1 80 ? -8.716 9.350 -9.270 1.00 78.56 80 LEU A O 1
ATOM 608 N N . LYS A 1 81 ? -7.829 10.232 -11.129 1.00 83.06 81 LYS A N 1
ATOM 609 C CA . LYS A 1 81 ? -8.520 9.339 -12.072 1.00 83.06 81 LYS A CA 1
ATOM 610 C C . LYS A 1 81 ? -8.259 7.841 -11.837 1.00 83.06 81 LYS A C 1
ATOM 612 O O . LYS A 1 81 ? -9.025 7.024 -12.324 1.00 83.06 81 LYS A O 1
ATOM 617 N N . HIS A 1 82 ? -7.185 7.471 -11.136 1.00 85.62 82 HIS A N 1
ATOM 618 C CA . HIS A 1 82 ? -6.852 6.074 -10.838 1.00 85.62 82 HIS A CA 1
ATOM 619 C C . HIS A 1 82 ? -7.482 5.565 -9.531 1.00 85.62 82 HIS A C 1
ATOM 621 O O . HIS A 1 82 ? -7.484 4.360 -9.283 1.00 85.62 82 HIS A O 1
ATOM 627 N N . VAL A 1 83 ? -8.022 6.456 -8.691 1.00 84.81 83 VAL A N 1
ATOM 628 C CA . VAL A 1 83 ? -8.577 6.091 -7.378 1.00 84.81 83 VAL A CA 1
ATOM 629 C C . VAL A 1 83 ? -9.809 5.194 -7.518 1.00 84.81 83 VAL A C 1
ATOM 631 O O . VAL A 1 83 ? -9.963 4.231 -6.772 1.00 8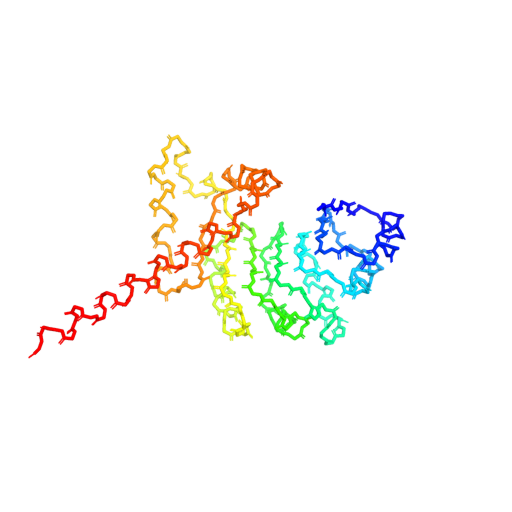4.81 83 VAL A O 1
ATOM 634 N N . GLU A 1 84 ? -10.658 5.440 -8.516 1.00 84.31 84 GLU A N 1
ATOM 635 C CA . GLU A 1 84 ? -11.831 4.592 -8.780 1.00 84.31 84 GLU A CA 1
ATOM 636 C C . GLU A 1 84 ? -11.434 3.162 -9.186 1.00 84.31 84 GLU A C 1
ATOM 638 O O . GLU A 1 84 ? -12.072 2.181 -8.789 1.00 84.31 84 GLU A O 1
ATOM 643 N N . SER A 1 85 ? -10.340 3.023 -9.937 1.00 88.38 85 SER A N 1
ATOM 644 C CA . SER A 1 85 ? -9.821 1.722 -10.361 1.00 88.38 85 SER A CA 1
ATOM 645 C C . SER A 1 85 ? -9.240 0.924 -9.190 1.00 88.38 85 SER A C 1
ATOM 647 O O . SER A 1 85 ? -9.355 -0.300 -9.182 1.00 88.38 85 SER A O 1
ATOM 649 N N . LEU A 1 86 ? -8.676 1.589 -8.171 1.00 89.75 86 LEU A N 1
ATOM 650 C CA . LEU A 1 86 ? -8.186 0.924 -6.955 1.00 89.75 86 LEU A CA 1
ATOM 651 C C . LEU A 1 86 ? -9.306 0.156 -6.248 1.00 89.75 86 LEU A C 1
ATOM 653 O O . LEU A 1 86 ? -9.177 -1.047 -6.025 1.00 89.75 86 LEU A O 1
ATOM 657 N N . ALA A 1 87 ? -10.423 0.826 -5.959 1.00 87.56 87 ALA A N 1
ATOM 658 C CA . ALA A 1 87 ? -11.532 0.227 -5.218 1.00 87.56 87 ALA A CA 1
ATOM 659 C C . ALA A 1 87 ? -12.188 -0.950 -5.967 1.00 87.56 87 ALA A C 1
ATOM 661 O O . ALA A 1 87 ? -12.630 -1.921 -5.354 1.00 87.56 87 ALA A O 1
ATOM 662 N N . THR A 1 88 ? -12.242 -0.886 -7.300 1.00 90.06 88 THR A N 1
ATOM 663 C CA . THR A 1 88 ? -12.902 -1.907 -8.133 1.00 90.06 88 THR A CA 1
ATOM 664 C C . THR A 1 88 ? -12.001 -3.105 -8.446 1.00 90.06 88 THR A C 1
ATOM 666 O O . THR A 1 88 ? -12.452 -4.256 -8.417 1.00 90.06 88 THR A O 1
ATOM 669 N N . ALA A 1 89 ? -10.720 -2.870 -8.730 1.00 92.19 89 ALA A N 1
ATOM 670 C CA . ALA A 1 89 ? -9.784 -3.930 -9.096 1.00 92.19 89 ALA A CA 1
ATOM 671 C C . ALA A 1 89 ? -9.176 -4.650 -7.880 1.00 92.19 89 ALA A C 1
ATOM 673 O O . ALA A 1 89 ? -8.816 -5.827 -7.997 1.00 92.19 89 ALA A O 1
ATOM 674 N N . LEU A 1 90 ? -9.080 -3.971 -6.727 1.00 95.38 90 LEU A N 1
ATOM 675 C CA . LEU A 1 90 ? -8.402 -4.446 -5.513 1.00 95.38 90 LEU A CA 1
ATOM 676 C C . LEU A 1 90 ? -9.370 -4.536 -4.311 1.00 95.38 90 LEU A C 1
ATOM 678 O O . LEU A 1 90 ? -9.177 -3.864 -3.299 1.00 95.38 90 LEU A O 1
ATOM 682 N N . PRO A 1 91 ? -10.418 -5.379 -4.370 1.00 94.56 91 PRO A N 1
ATOM 683 C CA . PRO A 1 91 ? -11.473 -5.410 -3.347 1.00 94.56 91 PRO A CA 1
ATOM 684 C C . PRO A 1 91 ? -10.992 -5.851 -1.952 1.00 94.56 91 PRO A C 1
ATOM 686 O O . PRO A 1 91 ? -11.681 -5.607 -0.970 1.00 94.56 91 PRO A O 1
ATOM 689 N N . ALA A 1 92 ? -9.846 -6.533 -1.857 1.00 96.44 92 ALA A N 1
ATOM 690 C CA . ALA A 1 92 ? -9.273 -7.016 -0.600 1.00 96.44 92 ALA A CA 1
ATOM 691 C C . ALA A 1 92 ? -8.161 -6.104 -0.053 1.00 96.44 92 ALA A C 1
ATOM 693 O O . ALA A 1 92 ? -7.474 -6.484 0.900 1.00 96.44 92 ALA A O 1
ATOM 694 N N . LEU A 1 93 ? -7.950 -4.932 -0.663 1.00 97.19 93 LEU A N 1
ATOM 695 C CA . LEU A 1 9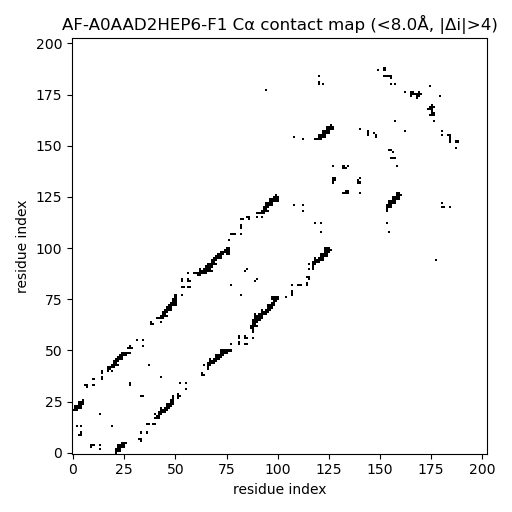3 ? -6.871 -4.030 -0.287 1.00 97.19 93 LEU A CA 1
ATOM 696 C C . LEU A 1 93 ? -7.115 -3.456 1.111 1.00 97.19 93 LEU A C 1
ATOM 698 O O . LEU A 1 93 ? -8.075 -2.727 1.344 1.00 97.19 93 LEU A O 1
ATOM 702 N N . THR A 1 94 ? -6.210 -3.773 2.033 1.00 97.69 94 THR A N 1
ATOM 703 C CA . THR A 1 94 ? -6.253 -3.308 3.429 1.00 97.69 94 THR A CA 1
ATOM 704 C C . THR A 1 94 ? -5.094 -2.374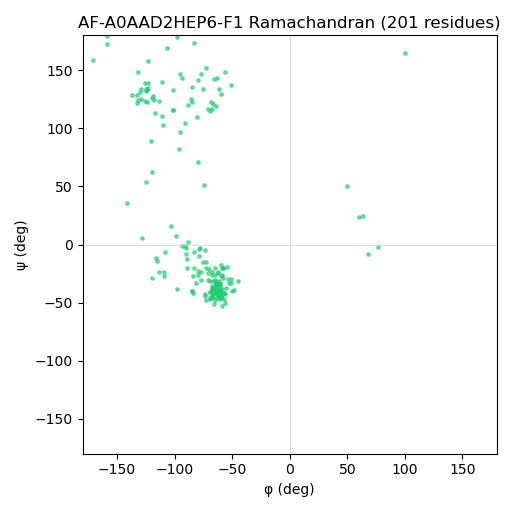 3.759 1.00 97.69 94 THR A C 1
ATOM 706 O O . THR A 1 94 ? -5.225 -1.544 4.656 1.00 97.69 94 THR A O 1
ATOM 709 N N . HIS A 1 95 ? -3.999 -2.466 3.006 1.00 97.50 95 HIS A N 1
ATOM 710 C CA . HIS A 1 95 ? -2.766 -1.723 3.216 1.00 97.50 95 HIS A CA 1
ATOM 711 C C . HIS A 1 95 ? -2.299 -1.122 1.892 1.00 97.50 95 HIS A C 1
ATOM 713 O O . HIS A 1 95 ? -2.082 -1.848 0.919 1.00 97.50 95 HIS A O 1
ATOM 719 N N . LEU A 1 96 ? -2.159 0.199 1.854 1.00 96.06 96 LEU A N 1
ATOM 720 C CA . LEU A 1 96 ? -1.640 0.928 0.703 1.00 96.06 96 LEU A CA 1
ATOM 721 C C . LEU A 1 96 ? -0.529 1.863 1.159 1.00 96.06 96 LEU A C 1
ATOM 723 O O . LEU A 1 96 ? -0.690 2.566 2.152 1.00 96.06 96 LEU A O 1
ATOM 727 N N . ALA A 1 97 ? 0.576 1.869 0.428 1.00 94.19 97 ALA A N 1
ATOM 728 C CA . ALA A 1 97 ? 1.702 2.753 0.664 1.00 94.19 97 ALA A CA 1
ATOM 729 C C . ALA A 1 97 ? 2.017 3.527 -0.613 1.00 94.19 97 ALA A C 1
ATOM 731 O O . ALA A 1 97 ? 2.043 2.949 -1.703 1.00 94.19 97 ALA A O 1
ATOM 732 N N . LEU A 1 98 ? 2.207 4.835 -0.462 1.00 92.19 98 LEU A N 1
ATOM 733 C CA . LEU A 1 98 ? 2.496 5.780 -1.537 1.00 92.19 98 LEU A CA 1
ATOM 734 C C . LEU A 1 98 ? 3.796 6.508 -1.205 1.00 92.19 98 LEU A C 1
ATOM 736 O O . LEU A 1 98 ? 3.949 6.970 -0.076 1.00 92.19 98 LEU A O 1
ATOM 740 N N . ASN A 1 99 ? 4.708 6.615 -2.167 1.00 88.00 99 ASN A N 1
ATOM 741 C CA . ASN A 1 99 ? 5.983 7.297 -1.965 1.00 88.00 99 ASN A CA 1
ATOM 742 C C . ASN A 1 99 ? 5.951 8.781 -2.378 1.00 88.00 99 ASN A C 1
ATOM 744 O O . ASN A 1 99 ? 5.338 9.126 -3.389 1.00 88.00 99 ASN A O 1
ATOM 748 N N . ASP A 1 100 ? 6.662 9.616 -1.614 1.00 76.94 100 ASP A N 1
ATOM 749 C CA . ASP A 1 100 ? 6.999 11.020 -1.895 1.00 76.94 100 ASP A CA 1
ATOM 750 C C . ASP A 1 100 ? 5.799 11.887 -2.319 1.00 76.94 100 ASP A C 1
ATOM 752 O O . ASP A 1 100 ? 5.827 12.606 -3.322 1.00 76.94 100 ASP A O 1
ATOM 756 N N . LEU A 1 101 ? 4.721 11.827 -1.534 1.00 77.38 101 LEU A N 1
ATOM 757 C CA . LEU A 1 101 ? 3.563 12.695 -1.732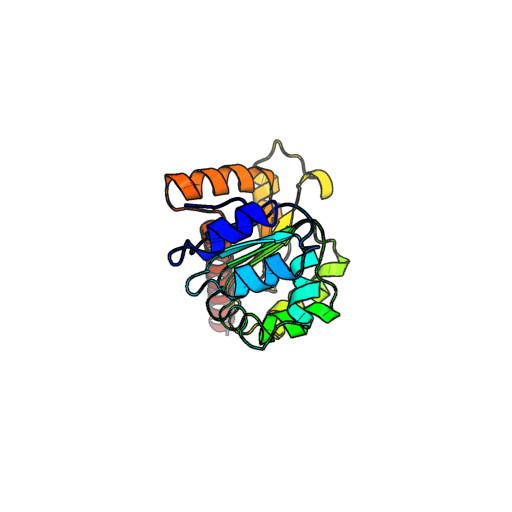 1.00 77.38 101 LEU A CA 1
ATOM 758 C C . LEU A 1 101 ? 3.842 14.126 -1.253 1.00 77.38 101 LEU A C 1
ATOM 760 O O . LEU A 1 101 ? 4.323 14.355 -0.144 1.00 77.38 101 LEU A O 1
ATOM 764 N N . GLY A 1 102 ? 3.478 15.108 -2.073 1.00 70.44 102 GLY A N 1
ATOM 765 C CA . GLY A 1 102 ? 3.473 16.516 -1.697 1.00 70.44 102 GLY A CA 1
ATOM 766 C C . GLY A 1 102 ? 2.196 16.923 -0.955 1.00 70.44 102 GLY A C 1
ATOM 767 O O . GLY A 1 102 ? 1.207 16.197 -0.888 1.00 70.44 102 GLY A O 1
ATOM 768 N N . ALA A 1 103 ? 2.161 18.158 -0.443 1.00 63.16 103 ALA A N 1
ATOM 769 C CA . ALA A 1 103 ? 0.994 18.689 0.277 1.00 63.16 103 ALA A CA 1
ATOM 770 C C . ALA A 1 103 ? -0.310 18.705 -0.555 1.00 63.16 103 ALA A C 1
ATOM 772 O O . ALA A 1 103 ? -1.402 18.642 0.006 1.00 63.16 103 ALA A O 1
ATOM 773 N N . GLN A 1 104 ? -0.207 18.777 -1.888 1.00 61.50 104 GLN A N 1
ATOM 774 C CA . GLN A 1 104 ? -1.360 18.751 -2.800 1.00 61.50 104 GLN A CA 1
ATOM 775 C C . GLN A 1 104 ? -2.002 17.356 -2.906 1.00 61.50 104 GLN A C 1
ATOM 777 O O . GLN A 1 104 ? -3.145 17.236 -3.339 1.00 61.50 104 GLN A O 1
ATOM 782 N N . ASP A 1 105 ? -1.312 16.313 -2.443 1.00 79.19 105 ASP A N 1
ATOM 783 C CA . ASP A 1 105 ? -1.751 14.923 -2.562 1.00 79.19 105 ASP A CA 1
ATOM 784 C C . ASP A 1 105 ? -2.586 14.451 -1.359 1.00 79.19 105 ASP A C 1
ATOM 786 O O . ASP A 1 105 ? -3.095 13.327 -1.351 1.00 79.19 105 ASP A O 1
ATOM 790 N N . LEU A 1 106 ? -2.807 15.309 -0.352 1.00 83.69 106 LEU A N 1
ATOM 791 C CA . LEU A 1 106 ? -3.697 14.981 0.766 1.00 83.69 106 LEU A CA 1
ATOM 792 C C . LEU A 1 106 ? -5.134 14.741 0.286 1.00 83.69 106 LEU A C 1
ATOM 794 O O . LEU A 1 106 ? -5.798 13.824 0.764 1.00 83.69 106 LEU A O 1
ATOM 798 N N . GLU A 1 107 ? -5.612 15.518 -0.689 1.00 86.19 107 GLU A N 1
ATOM 799 C CA . GLU A 1 107 ? -6.941 15.306 -1.268 1.00 86.19 107 GLU A CA 1
ATOM 800 C C . GLU A 1 107 ? -7.054 13.914 -1.907 1.00 86.19 107 GLU A C 1
ATOM 802 O O . GLU A 1 107 ? -8.039 13.209 -1.683 1.00 86.19 107 GLU A O 1
ATOM 807 N N . VAL A 1 108 ? -6.013 13.476 -2.625 1.00 87.62 108 VAL A N 1
ATOM 808 C CA . VAL A 1 108 ? -5.937 12.129 -3.210 1.00 87.62 108 VAL A CA 1
ATOM 809 C C . VAL A 1 108 ? -6.023 11.069 -2.112 1.00 87.62 108 VAL A C 1
ATOM 811 O O . VAL A 1 108 ? -6.807 10.128 -2.225 1.00 87.62 108 VAL A O 1
ATOM 814 N N . CYS A 1 109 ? -5.273 11.237 -1.020 1.00 90.44 109 CYS A N 1
ATOM 815 C CA . CYS A 1 109 ? -5.287 10.312 0.115 1.00 90.44 109 CYS A CA 1
ATOM 816 C C . CYS A 1 109 ? -6.676 10.184 0.748 1.00 90.44 109 CYS A C 1
ATOM 818 O O . CYS A 1 109 ? -7.139 9.077 1.031 1.00 90.44 109 CYS A O 1
ATOM 820 N N . LEU A 1 110 ? -7.361 11.311 0.953 1.00 90.50 110 LEU A N 1
ATOM 821 C CA . LEU A 1 110 ? -8.710 11.323 1.514 1.00 90.50 110 LEU A CA 1
ATOM 822 C C . LEU A 1 110 ? -9.710 10.631 0.584 1.00 90.50 110 LEU A C 1
ATOM 824 O O . LEU A 1 110 ? -10.532 9.847 1.054 1.00 90.50 110 LEU A O 1
ATOM 828 N N . GLN A 1 111 ? -9.606 10.848 -0.729 1.00 91.31 111 GLN A N 1
ATOM 829 C CA . GLN A 1 111 ? -10.448 10.151 -1.701 1.00 91.31 111 GLN A CA 1
ATOM 830 C C . GLN A 1 111 ? -10.170 8.646 -1.734 1.00 91.31 111 GLN A C 1
ATOM 832 O O . GLN A 1 111 ? -11.107 7.854 -1.780 1.00 91.31 111 GLN A O 1
ATOM 837 N N . ILE A 1 112 ? -8.905 8.227 -1.656 1.00 92.69 112 ILE A N 1
ATOM 838 C CA . ILE A 1 112 ? -8.545 6.808 -1.534 1.00 92.69 112 ILE A CA 1
ATOM 839 C C . ILE A 1 112 ? -9.208 6.196 -0.297 1.00 92.69 112 ILE A C 1
ATOM 841 O O . ILE A 1 112 ? -9.816 5.133 -0.386 1.00 92.69 112 ILE A O 1
ATOM 845 N N . LEU A 1 113 ? -9.133 6.873 0.849 1.00 93.31 113 LEU A N 1
ATOM 846 C CA . LEU A 1 113 ? -9.722 6.394 2.100 1.00 93.31 113 LEU A CA 1
ATOM 847 C C . LEU A 1 113 ? -11.253 6.337 2.075 1.00 93.31 113 LEU A C 1
ATOM 849 O O . LEU A 1 113 ? -11.832 5.488 2.757 1.00 93.31 113 LEU A O 1
ATOM 853 N N . ASP A 1 114 ? -11.899 7.232 1.330 1.00 92.94 114 ASP A N 1
ATOM 854 C CA . ASP A 1 114 ? -13.351 7.244 1.136 1.00 92.94 114 ASP A CA 1
ATOM 855 C C . ASP A 1 114 ? -13.811 6.114 0.199 1.00 92.94 114 ASP A C 1
ATOM 857 O O . ASP A 1 114 ? -14.784 5.415 0.480 1.00 92.94 114 ASP A O 1
ATOM 861 N N . ARG A 1 115 ? -13.079 5.879 -0.897 1.00 92.19 115 ARG A N 1
ATOM 862 C CA . ARG A 1 115 ? -13.446 4.890 -1.925 1.00 92.19 115 ARG A CA 1
ATOM 863 C C . ARG A 1 115 ? -13.055 3.458 -1.570 1.00 92.19 115 ARG A C 1
ATOM 865 O O . ARG A 1 115 ? -13.767 2.527 -1.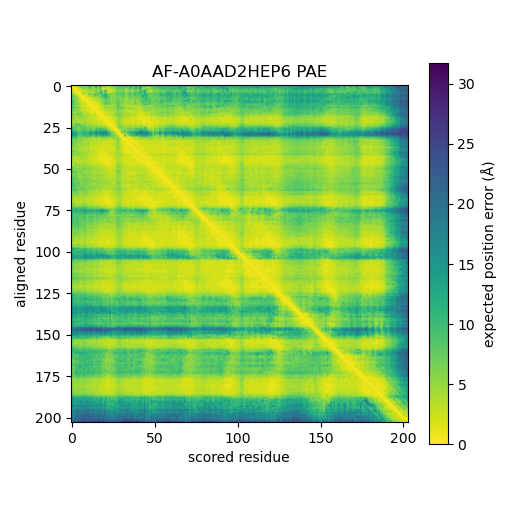940 1.00 92.19 115 ARG A O 1
ATOM 872 N N . CYS A 1 116 ? -11.945 3.265 -0.866 1.00 92.94 116 CYS A N 1
ATOM 873 C CA . CYS A 1 116 ? -11.460 1.952 -0.453 1.00 92.94 116 CYS A CA 1
ATOM 874 C C . CYS A 1 116 ? -11.923 1.662 0.983 1.00 92.94 116 CYS A C 1
ATOM 876 O O . CYS A 1 116 ? -11.176 1.857 1.942 1.00 92.94 116 CYS A O 1
ATOM 878 N N . SER A 1 117 ? -13.166 1.197 1.143 1.00 91.75 117 SER A N 1
ATOM 879 C CA . SER A 1 117 ? -13.785 0.979 2.464 1.00 91.75 117 SER A CA 1
ATOM 880 C C . SER A 1 117 ? -13.036 -0.027 3.342 1.00 91.75 117 SER A C 1
ATOM 882 O O . SER A 1 117 ? -12.990 0.138 4.558 1.00 91.75 117 SER A O 1
ATOM 884 N N . GLU A 1 118 ? -12.420 -1.038 2.728 1.00 95.31 118 GLU A N 1
ATOM 885 C CA . GLU A 1 118 ? -11.635 -2.066 3.423 1.00 95.31 118 GLU A CA 1
ATOM 886 C C . GLU A 1 118 ? -10.224 -1.595 3.804 1.00 95.31 118 GLU A C 1
ATOM 888 O O . GLU A 1 118 ? -9.530 -2.275 4.565 1.00 95.31 118 GLU A O 1
ATOM 893 N N . LEU A 1 119 ? -9.791 -0.426 3.312 1.00 96.31 119 LEU A N 1
ATOM 894 C CA . LEU A 1 119 ? -8.461 0.098 3.585 1.00 96.31 119 LEU A CA 1
ATOM 895 C C . LEU A 1 119 ? -8.342 0.453 5.069 1.00 96.31 119 LEU A C 1
ATOM 897 O O . LEU A 1 119 ? -9.094 1.278 5.591 1.00 96.31 119 LEU A O 1
ATOM 901 N N . ARG A 1 120 ? -7.391 -0.178 5.754 1.00 96.00 120 ARG A N 1
ATOM 902 C CA . ARG A 1 120 ? -7.114 -0.004 7.187 1.00 96.00 120 ARG A CA 1
ATOM 903 C C . ARG A 1 120 ? -5.962 0.957 7.415 1.00 96.00 120 ARG A C 1
ATOM 905 O O . ARG A 1 120 ? -6.022 1.758 8.343 1.00 96.00 120 ARG A O 1
ATOM 912 N N . VAL A 1 121 ? -4.955 0.881 6.550 1.00 96.06 121 VAL A N 1
ATOM 913 C CA . VAL A 1 121 ? -3.750 1.700 6.614 1.00 96.06 121 VAL A CA 1
ATOM 914 C C . VAL A 1 121 ? -3.470 2.284 5.235 1.00 96.06 121 VAL A C 1
ATOM 916 O O . VAL A 1 121 ? -3.332 1.553 4.252 1.00 96.06 121 VAL A O 1
ATOM 919 N N . LEU A 1 122 ? -3.362 3.606 5.186 1.00 94.75 122 LEU A N 1
ATOM 920 C CA . LEU A 1 122 ? -2.741 4.348 4.100 1.00 94.75 122 LEU A CA 1
ATOM 921 C C . LEU A 1 122 ? -1.444 4.951 4.645 1.00 94.75 122 LEU A C 1
ATOM 923 O O . LEU A 1 122 ? -1.489 5.821 5.510 1.00 94.75 122 LEU A O 1
ATOM 927 N N . ALA A 1 123 ? -0.301 4.458 4.184 1.00 93.00 123 ALA A N 1
ATOM 928 C CA . ALA A 1 123 ? 1.013 4.935 4.590 1.00 93.00 123 ALA A CA 1
ATOM 929 C C . ALA A 1 123 ? 1.601 5.856 3.517 1.00 93.00 123 ALA A C 1
ATOM 931 O O . ALA A 1 123 ? 1.586 5.528 2.332 1.00 93.00 123 ALA A O 1
ATOM 932 N N . ILE A 1 124 ? 2.134 6.999 3.933 1.00 91.19 124 ILE A N 1
ATOM 933 C CA . ILE A 1 124 ? 2.942 7.860 3.074 1.00 91.19 124 ILE A CA 1
ATOM 934 C C . ILE A 1 124 ? 4.397 7.621 3.436 1.00 91.19 124 ILE A C 1
ATOM 936 O O . ILE A 1 124 ? 4.801 7.876 4.574 1.00 91.19 124 ILE A O 1
ATOM 940 N N . LEU A 1 125 ? 5.147 7.087 2.481 1.00 89.19 125 LEU A N 1
ATOM 941 C CA . LEU A 1 125 ? 6.583 6.915 2.587 1.00 89.19 125 LEU A CA 1
ATOM 942 C C . LEU A 1 125 ? 7.231 8.233 2.166 1.00 89.19 125 LEU A C 1
ATOM 944 O O . LEU A 1 125 ? 6.953 8.731 1.078 1.00 89.19 125 LEU A O 1
ATOM 948 N N . GLU A 1 126 ? 8.032 8.833 3.040 1.00 86.06 126 GLU A N 1
ATOM 949 C CA . GLU A 1 126 ? 8.668 10.126 2.770 1.00 86.06 126 GLU A CA 1
ATOM 950 C C . GLU A 1 126 ? 10.156 10.089 3.103 1.00 86.06 126 GLU A C 1
ATOM 952 O O . GLU A 1 126 ? 10.588 9.425 4.048 1.00 86.06 126 GLU A O 1
ATOM 957 N N . THR A 1 127 ? 10.938 10.863 2.356 1.00 82.25 127 THR A N 1
ATOM 958 C CA . THR A 1 127 ? 12.332 11.152 2.704 1.00 82.25 127 THR A CA 1
ATOM 959 C C . THR A 1 127 ? 12.388 12.400 3.615 1.00 82.25 127 THR A C 1
ATOM 961 O O . THR A 1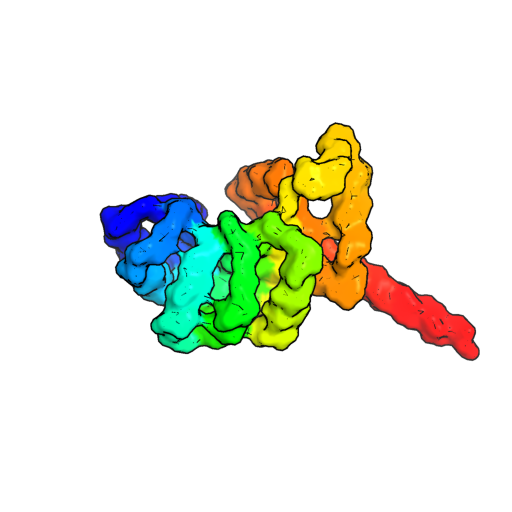 127 ? 11.999 13.478 3.163 1.00 82.25 127 THR A O 1
ATOM 964 N N . PRO A 1 128 ? 12.900 12.342 4.861 1.00 77.06 128 PRO A N 1
ATOM 965 C CA . PRO A 1 128 ? 13.052 13.472 5.786 1.00 77.06 128 PRO A CA 1
ATOM 966 C C . PRO A 1 128 ? 13.792 14.665 5.188 1.00 77.06 128 PRO A C 1
ATOM 968 O O . PRO A 1 128 ? 13.455 15.811 5.488 1.00 77.06 128 PRO A O 1
ATOM 971 N N . VAL A 1 129 ? 14.757 14.411 4.296 1.00 76.38 129 VAL A N 1
ATOM 972 C CA . VAL A 1 129 ? 15.485 15.458 3.560 1.00 76.38 129 VAL A CA 1
ATOM 973 C C . VAL A 1 129 ? 14.521 16.378 2.804 1.00 76.38 129 VAL A C 1
ATOM 975 O O . VAL A 1 129 ? 14.720 17.592 2.779 1.00 76.38 129 VAL A O 1
ATOM 978 N N . MET A 1 130 ? 13.437 15.831 2.246 1.00 72.19 130 MET A N 1
ATOM 979 C CA . MET A 1 130 ? 12.421 16.603 1.522 1.00 72.19 130 MET A CA 1
ATOM 980 C C . MET A 1 130 ? 11.591 17.502 2.445 1.00 72.19 130 MET A C 1
ATOM 982 O O . MET A 1 130 ? 11.023 18.494 1.990 1.00 72.19 130 MET A O 1
ATOM 986 N N . LEU A 1 131 ? 11.548 17.188 3.741 1.00 71.38 131 LEU A N 1
ATOM 987 C CA . LEU A 1 131 ? 10.875 17.984 4.765 1.00 71.38 131 LEU A CA 1
ATOM 988 C C . LEU A 1 131 ? 11.810 18.978 5.469 1.00 71.38 131 LEU A C 1
ATOM 990 O O . LEU A 1 131 ? 11.361 19.716 6.344 1.00 71.38 131 LEU A O 1
ATOM 994 N N . GLY A 1 132 ? 13.101 18.997 5.120 1.00 77.88 132 GLY A N 1
ATOM 995 C CA . GLY A 1 132 ? 14.101 19.806 5.819 1.00 77.88 132 GLY A CA 1
ATOM 996 C C . GLY A 1 132 ? 14.296 19.394 7.282 1.00 77.88 132 GLY A C 1
ATOM 997 O O . GLY A 1 132 ? 14.697 20.225 8.095 1.00 77.88 132 GLY A O 1
ATOM 998 N N . LEU A 1 133 ? 13.977 18.141 7.625 1.00 77.81 133 LEU A N 1
ATOM 999 C CA . LEU A 1 133 ? 14.170 17.610 8.970 1.00 77.81 133 LEU A CA 1
ATOM 1000 C C . LEU A 1 133 ? 15.633 17.220 9.183 1.00 77.81 133 LEU A C 1
ATOM 1002 O O . LEU A 1 133 ? 16.285 16.676 8.291 1.00 77.81 133 LEU A O 1
ATOM 1006 N N . ASP A 1 134 ? 16.128 17.490 10.389 1.00 77.00 134 ASP A N 1
ATOM 1007 C CA . ASP A 1 134 ? 17.431 17.010 10.833 1.00 77.00 134 ASP A CA 1
ATOM 1008 C C . ASP A 1 134 ? 17.364 15.497 11.072 1.00 77.00 134 ASP A C 1
ATOM 1010 O O . ASP A 1 134 ? 16.606 15.029 11.927 1.00 77.00 134 ASP A O 1
ATOM 1014 N N . MET A 1 135 ? 18.144 14.747 10.294 1.00 69.62 135 MET A N 1
ATOM 1015 C CA . MET A 1 135 ? 18.158 13.284 10.315 1.00 69.62 135 MET A CA 1
ATOM 1016 C C . MET A 1 135 ? 18.883 12.713 11.537 1.00 69.62 135 MET A C 1
ATOM 1018 O O . MET A 1 135 ? 18.711 11.534 11.835 1.00 69.62 135 MET A O 1
ATOM 1022 N N . ASP A 1 136 ? 19.657 13.528 12.260 1.00 76.81 136 ASP A N 1
ATOM 1023 C CA . ASP A 1 136 ? 20.419 13.074 13.427 1.00 76.81 136 ASP A CA 1
ATOM 1024 C C . ASP A 1 136 ? 19.568 13.027 14.715 1.00 76.81 136 ASP A C 1
ATOM 1026 O O . ASP A 1 136 ? 20.025 12.542 15.753 1.00 76.81 136 ASP A O 1
ATOM 1030 N N . SER A 1 137 ? 18.317 13.505 14.670 1.00 78.88 137 SER A N 1
ATOM 1031 C CA . SER A 1 137 ? 17.402 13.533 15.816 1.00 78.88 137 SER A CA 1
ATOM 1032 C C . SER A 1 137 ? 16.245 12.544 15.654 1.00 78.88 137 SER A C 1
ATOM 1034 O O . SER A 1 137 ? 15.241 12.815 14.991 1.00 78.88 137 SER A O 1
ATOM 1036 N N . ASP A 1 138 ? 16.344 11.408 16.349 1.00 75.50 138 ASP A N 1
ATOM 1037 C CA . ASP A 1 138 ? 15.260 10.423 16.451 1.00 75.50 138 ASP A CA 1
ATOM 1038 C C . ASP A 1 138 ? 13.965 11.004 17.043 1.00 75.50 138 ASP A C 1
ATOM 1040 O O . ASP A 1 138 ? 12.877 10.510 16.730 1.00 75.50 138 ASP A O 1
ATOM 1044 N N . GLU A 1 139 ? 14.076 12.029 17.895 1.00 76.62 139 GLU A N 1
ATOM 1045 C CA . GLU A 1 139 ? 12.935 12.739 18.483 1.00 76.62 139 GLU A CA 1
ATOM 1046 C C . GLU A 1 139 ? 12.190 13.549 17.415 1.00 76.62 139 GLU A C 1
ATOM 1048 O O . GLU A 1 139 ? 10.973 13.414 17.290 1.00 76.62 139 GLU A O 1
ATOM 1053 N N . ASN A 1 140 ? 12.913 14.286 16.562 1.00 74.50 140 ASN A N 1
ATOM 1054 C CA . ASN A 1 140 ? 12.308 15.080 15.486 1.00 74.50 140 ASN A CA 1
ATOM 1055 C C . ASN A 1 140 ? 11.531 14.201 14.495 1.00 74.50 140 ASN A C 1
ATOM 1057 O O . ASN A 1 140 ? 10.450 14.579 14.043 1.00 74.50 140 ASN A O 1
ATOM 1061 N N . LEU A 1 141 ? 12.059 13.017 14.167 1.00 70.56 141 LEU A N 1
ATOM 1062 C CA . LEU A 1 141 ? 11.375 12.064 13.290 1.00 70.56 141 LEU A CA 1
ATOM 1063 C C . LEU A 1 141 ? 10.108 11.502 13.947 1.00 70.56 141 LEU A C 1
ATOM 1065 O O . LEU A 1 141 ? 9.069 11.401 13.299 1.00 70.56 141 LEU A O 1
ATOM 1069 N N . GLN A 1 142 ? 10.161 11.156 15.235 1.00 74.75 142 GLN A N 1
ATOM 1070 C CA . GLN A 1 142 ? 8.982 10.650 15.945 1.00 74.75 142 GLN A CA 1
ATOM 1071 C C . GLN A 1 142 ? 7.877 11.702 16.048 1.00 74.75 142 GLN A C 1
ATOM 1073 O O . GLN A 1 142 ? 6.709 11.374 15.837 1.00 74.75 142 GLN A O 1
ATOM 1078 N N . ASP A 1 143 ? 8.227 12.954 16.332 1.00 73.62 143 ASP A N 1
ATOM 1079 C CA . ASP A 1 143 ? 7.251 14.040 16.409 1.00 73.62 143 ASP A CA 1
ATOM 1080 C C . ASP A 1 143 ? 6.642 14.340 15.031 1.00 73.62 143 ASP A C 1
ATOM 1082 O O . ASP A 1 143 ? 5.420 14.444 14.902 1.00 73.62 143 ASP A O 1
ATOM 1086 N N . ALA A 1 144 ? 7.451 14.336 13.966 1.00 72.50 144 ALA A N 1
ATOM 1087 C CA . ALA A 1 144 ? 6.957 14.507 12.601 1.00 72.50 144 ALA A CA 1
ATOM 1088 C C . ALA A 1 144 ? 6.035 13.358 12.128 1.00 72.50 144 ALA A C 1
ATOM 1090 O O . ALA A 1 144 ? 5.110 13.595 11.348 1.00 72.50 144 ALA A O 1
ATOM 1091 N N . GLU A 1 145 ? 6.225 12.122 12.607 1.00 72.31 145 GLU A N 1
ATOM 1092 C CA . GLU A 1 145 ? 5.295 11.003 12.353 1.00 72.31 145 GLU A CA 1
ATOM 1093 C C . GLU A 1 145 ? 3.957 11.162 13.108 1.00 72.31 145 GLU A C 1
ATOM 1095 O O . GLU A 1 145 ? 2.920 10.617 12.696 1.00 72.31 145 GLU A O 1
ATOM 1100 N N . ARG A 1 146 ? 3.952 11.914 14.217 1.00 71.06 146 ARG A N 1
ATOM 1101 C CA . ARG A 1 146 ? 2.759 12.144 15.046 1.00 71.06 146 ARG A CA 1
ATOM 1102 C C . ARG A 1 146 ? 1.883 13.276 14.514 1.00 71.06 146 ARG A C 1
ATOM 1104 O O . ARG A 1 146 ? 0.669 13.090 14.468 1.00 71.06 146 ARG A O 1
ATOM 1111 N N . ASP A 1 147 ? 2.479 14.378 14.064 1.00 63.81 147 ASP A N 1
ATOM 1112 C CA . ASP A 1 147 ? 1.775 15.663 13.919 1.00 63.81 147 ASP A CA 1
ATOM 1113 C C . ASP A 1 147 ? 0.843 15.796 12.698 1.00 63.81 147 ASP A C 1
ATOM 1115 O O . ASP A 1 147 ? -0.081 16.607 12.701 1.00 63.81 147 ASP A O 1
ATOM 1119 N N . VAL A 1 148 ? 1.039 15.033 11.618 1.00 62.19 148 VAL A N 1
ATOM 1120 C CA . VAL A 1 148 ? 0.540 15.515 10.311 1.00 62.19 148 VAL A CA 1
ATOM 1121 C C . VAL A 1 148 ? -0.902 15.112 9.968 1.00 62.19 148 VAL A C 1
ATOM 1123 O O . VAL A 1 148 ? -1.553 15.788 9.173 1.00 62.19 148 VAL A O 1
ATOM 1126 N N . PHE A 1 149 ? -1.466 14.073 10.594 1.00 67.31 149 PHE A N 1
ATOM 1127 C CA . PHE A 1 149 ? -2.772 13.526 10.179 1.00 67.31 149 PHE A CA 1
ATOM 1128 C C . PHE A 1 149 ? -3.683 13.091 11.333 1.00 67.31 149 PHE A C 1
ATOM 1130 O O . PHE A 1 149 ? -4.434 12.123 11.199 1.00 67.31 149 PHE A O 1
ATOM 1137 N N . GLU A 1 150 ? -3.664 13.796 12.467 1.00 66.38 150 GLU A N 1
ATOM 1138 C CA . GLU A 1 150 ? -4.476 13.437 13.646 1.00 66.38 150 GLU A CA 1
ATOM 1139 C C . GLU A 1 150 ? -5.980 13.282 13.347 1.00 66.38 150 GLU A C 1
ATOM 1141 O O . GLU A 1 150 ? -6.664 12.465 13.966 1.00 66.38 150 GLU A O 1
ATOM 1146 N N . SER A 1 151 ? -6.500 14.018 12.360 1.00 70.94 151 SER A N 1
ATOM 1147 C CA . SER A 1 151 ? -7.906 13.944 11.941 1.00 70.94 151 SER A CA 1
ATOM 1148 C C . SER A 1 151 ? -8.258 12.667 11.171 1.00 70.94 151 SER A C 1
ATOM 1150 O O . SER A 1 151 ? -9.430 12.294 11.105 1.00 70.94 151 SER A O 1
ATOM 1152 N N . THR A 1 152 ? -7.265 11.979 10.602 1.00 81.69 152 THR A N 1
ATOM 1153 C CA . THR A 1 152 ? -7.461 10.824 9.724 1.00 81.69 152 THR A CA 1
ATOM 1154 C C . THR A 1 152 ? -6.764 9.604 10.309 1.00 81.69 152 THR A C 1
ATOM 1156 O O . THR A 1 152 ? -5.615 9.302 10.003 1.00 81.69 152 THR A O 1
ATOM 1159 N N . LEU A 1 153 ? -7.497 8.860 11.143 1.00 85.50 153 LEU A N 1
ATOM 1160 C CA . LEU A 1 153 ? -6.975 7.724 11.917 1.00 85.50 153 LEU A CA 1
ATOM 1161 C C . LEU A 1 153 ? -6.196 6.689 11.091 1.00 85.50 153 LEU A C 1
ATOM 1163 O O . LEU A 1 153 ? -5.257 6.097 11.606 1.00 85.50 153 LEU A O 1
ATOM 1167 N N . ARG A 1 154 ? -6.591 6.478 9.831 1.00 92.38 154 ARG A N 1
ATOM 1168 C CA . ARG A 1 154 ? -6.036 5.455 8.932 1.00 92.38 154 ARG A CA 1
ATOM 1169 C C . ARG A 1 154 ? -4.842 5.932 8.093 1.00 92.38 154 ARG A C 1
ATOM 1171 O O . ARG A 1 154 ? -4.250 5.111 7.404 1.00 92.38 154 ARG A O 1
ATOM 1178 N N . LEU A 1 155 ? -4.515 7.228 8.107 1.00 91.88 155 LEU A N 1
ATOM 1179 C CA . LEU A 1 155 ? -3.445 7.826 7.300 1.00 91.88 155 LEU A CA 1
ATOM 1180 C C . LEU A 1 155 ? -2.202 8.057 8.156 1.00 91.88 155 LEU A C 1
ATOM 1182 O O . LEU A 1 155 ? -2.243 8.872 9.071 1.00 91.88 155 LEU A O 1
ATOM 1186 N N . VAL A 1 156 ? -1.094 7.390 7.863 1.00 90.31 156 VAL A N 1
ATOM 1187 C CA . VAL A 1 156 ? 0.161 7.509 8.623 1.00 90.31 156 VAL A CA 1
ATOM 1188 C C . VAL A 1 156 ? 1.317 7.919 7.722 1.00 90.31 156 VAL A C 1
ATOM 1190 O O . VAL A 1 156 ? 1.272 7.711 6.515 1.00 90.31 156 VAL A O 1
ATOM 1193 N N . ARG A 1 157 ? 2.357 8.496 8.321 1.00 88.44 157 ARG A N 1
ATOM 1194 C CA . ARG A 1 157 ? 3.614 8.841 7.654 1.00 88.44 157 ARG A CA 1
ATOM 1195 C C . ARG A 1 157 ? 4.720 7.932 8.178 1.00 88.44 157 ARG A C 1
ATOM 1197 O O . ARG A 1 157 ? 4.735 7.639 9.372 1.00 88.44 157 ARG A O 1
ATOM 1204 N N . ILE A 1 158 ? 5.595 7.474 7.288 1.00 87.19 158 ILE A N 1
ATOM 1205 C CA . ILE A 1 158 ? 6.723 6.591 7.596 1.00 87.19 158 ILE A CA 1
ATOM 1206 C C . ILE A 1 158 ? 7.948 7.101 6.839 1.00 87.19 158 ILE A C 1
ATOM 1208 O O . ILE A 1 158 ? 7.885 7.312 5.631 1.00 87.19 158 ILE A O 1
ATOM 1212 N N . PHE A 1 159 ? 9.066 7.283 7.538 1.00 86.44 159 PHE A N 1
ATOM 1213 C CA . PHE A 1 159 ? 10.303 7.760 6.918 1.00 86.44 159 PHE A CA 1
ATOM 1214 C C . PHE A 1 159 ? 11.138 6.635 6.287 1.00 86.44 159 PHE A C 1
ATOM 1216 O O . PHE A 1 159 ? 11.325 5.572 6.891 1.00 86.44 159 PHE A O 1
ATOM 1223 N N . LEU A 1 160 ? 11.646 6.873 5.071 1.00 79.31 160 LEU A N 1
ATOM 1224 C CA . LEU A 1 160 ? 12.323 5.870 4.236 1.00 79.31 160 LEU A CA 1
ATOM 1225 C C . LEU A 1 160 ? 13.648 5.333 4.812 1.00 79.31 160 LEU A C 1
ATOM 1227 O O . LEU A 1 160 ? 14.037 4.196 4.537 1.00 79.31 160 LEU A O 1
ATOM 1231 N N . GLU A 1 161 ? 14.342 6.099 5.644 1.00 75.94 161 GLU A N 1
ATOM 1232 C CA . GLU A 1 161 ? 15.580 5.676 6.308 1.00 75.94 161 GLU A CA 1
ATOM 1233 C C . GLU A 1 161 ? 15.302 4.475 7.207 1.00 75.94 161 GLU A C 1
ATOM 1235 O O . GLU A 1 161 ? 16.033 3.486 7.186 1.00 75.94 161 GLU A O 1
ATOM 1240 N N . ARG A 1 162 ? 14.172 4.518 7.919 1.00 72.50 162 ARG A N 1
ATOM 1241 C CA . ARG A 1 162 ? 13.703 3.401 8.740 1.00 72.50 162 ARG A CA 1
ATOM 1242 C C . ARG A 1 162 ? 13.016 2.323 7.910 1.00 72.50 162 ARG A C 1
ATOM 1244 O O . ARG A 1 162 ? 13.003 1.172 8.323 1.00 72.50 162 ARG A O 1
ATOM 1251 N N . TYR A 1 163 ? 12.505 2.648 6.722 1.00 76.75 163 TYR A N 1
ATOM 1252 C CA . TYR A 1 163 ? 11.881 1.667 5.832 1.00 76.75 163 TYR A CA 1
ATOM 1253 C C . TYR A 1 163 ? 12.844 0.538 5.433 1.00 76.75 163 TYR A C 1
ATOM 1255 O O . TYR A 1 163 ? 12.452 -0.625 5.457 1.00 76.75 163 TYR A O 1
ATOM 1263 N N . THR A 1 164 ? 14.106 0.834 5.100 1.00 74.44 164 THR A N 1
ATOM 1264 C CA . THR A 1 164 ? 15.064 -0.221 4.693 1.00 74.44 164 THR A CA 1
ATOM 1265 C C . THR A 1 164 ? 15.393 -1.166 5.856 1.00 74.44 164 THR A C 1
ATOM 1267 O O . THR A 1 164 ? 15.495 -2.388 5.677 1.00 74.44 164 THR A O 1
ATOM 1270 N N . GLU A 1 165 ? 15.522 -0.613 7.061 1.00 77.88 165 GLU A N 1
ATOM 1271 C CA . GLU A 1 165 ? 15.722 -1.376 8.294 1.00 77.88 165 GLU A CA 1
ATOM 1272 C C . GLU A 1 165 ? 14.484 -2.206 8.647 1.00 77.88 165 GLU A C 1
ATOM 1274 O O . GLU A 1 165 ? 14.611 -3.396 8.944 1.00 77.88 165 GLU A O 1
ATOM 1279 N N . ASP A 1 166 ? 13.292 -1.618 8.539 1.00 78.25 166 ASP A N 1
ATOM 1280 C CA . ASP A 1 166 ? 12.002 -2.270 8.772 1.00 78.25 166 ASP A CA 1
ATOM 1281 C C . ASP A 1 166 ? 11.758 -3.385 7.741 1.00 78.25 166 ASP A C 1
ATOM 1283 O O . ASP A 1 166 ? 11.282 -4.467 8.084 1.00 78.25 166 ASP A O 1
ATOM 1287 N N . TRP A 1 167 ? 12.145 -3.186 6.479 1.00 78.94 167 TRP A N 1
ATOM 1288 C CA . TRP A 1 167 ? 12.049 -4.205 5.434 1.00 78.94 167 TRP A CA 1
ATOM 1289 C C . TRP A 1 167 ? 12.963 -5.396 5.733 1.00 78.94 167 TRP A C 1
ATOM 1291 O O . TRP A 1 167 ? 12.532 -6.553 5.708 1.00 78.94 167 TRP A O 1
ATOM 1301 N N . THR A 1 168 ? 14.220 -5.115 6.081 1.00 78.44 168 THR A N 1
ATOM 1302 C CA . THR A 1 168 ? 15.203 -6.144 6.449 1.00 78.44 168 THR A CA 1
ATOM 1303 C C . THR A 1 168 ? 14.751 -6.899 7.701 1.00 78.44 168 THR A C 1
ATOM 1305 O O . THR A 1 168 ? 14.780 -8.133 7.741 1.00 78.44 168 THR A O 1
ATOM 1308 N N . SER A 1 169 ? 14.260 -6.169 8.701 1.00 78.56 169 SER A N 1
ATOM 1309 C CA . SER A 1 169 ? 13.695 -6.726 9.931 1.00 78.56 169 SER A CA 1
ATOM 1310 C C . SER A 1 169 ? 12.459 -7.569 9.651 1.00 78.56 169 SER A C 1
ATOM 1312 O O . SER A 1 169 ? 12.312 -8.632 10.250 1.00 78.56 169 SER A O 1
ATOM 1314 N N . GLY A 1 170 ? 11.622 -7.176 8.694 1.00 81.00 170 GLY A N 1
ATOM 1315 C CA . GLY A 1 170 ? 10.455 -7.931 8.251 1.00 81.00 170 GLY A CA 1
ATOM 1316 C C . GLY A 1 170 ? 10.813 -9.304 7.704 1.00 81.00 170 GLY A C 1
ATOM 1317 O O . GLY A 1 170 ? 10.187 -10.302 8.061 1.00 81.00 170 GLY A O 1
ATOM 1318 N N . VAL A 1 171 ? 11.874 -9.385 6.900 1.00 74.88 171 VAL A N 1
ATOM 1319 C CA . VAL A 1 171 ? 12.378 -10.663 6.380 1.00 74.88 171 VAL A CA 1
ATOM 1320 C C . VAL A 1 171 ? 12.906 -11.564 7.502 1.00 74.88 171 VAL A C 1
ATOM 1322 O O . VAL A 1 171 ? 12.693 -12.776 7.456 1.00 74.88 171 VAL A O 1
ATOM 1325 N N . LEU A 1 172 ? 13.589 -10.993 8.499 1.00 76.38 172 LEU A N 1
ATOM 1326 C CA . LEU A 1 172 ? 14.262 -11.755 9.558 1.00 76.38 172 LEU A CA 1
ATOM 1327 C C . LEU A 1 172 ? 13.348 -12.131 10.730 1.00 76.38 172 LEU A C 1
ATOM 1329 O O . LEU A 1 172 ? 13.453 -13.227 11.276 1.00 76.38 172 LEU A O 1
ATOM 1333 N N . THR A 1 173 ? 12.478 -11.215 11.138 1.00 81.00 173 THR A N 1
ATOM 1334 C CA . THR A 1 173 ? 11.695 -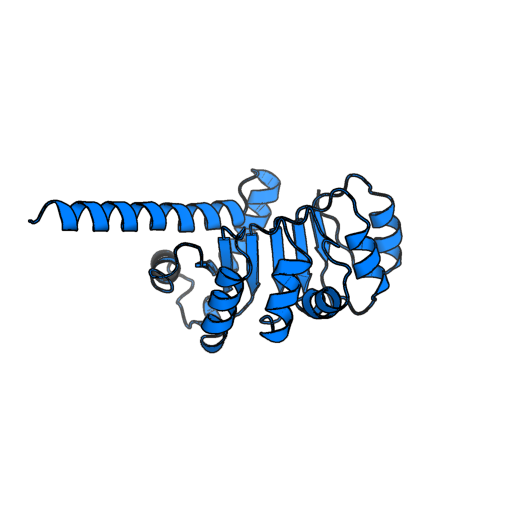11.288 12.382 1.00 81.00 173 THR A CA 1
ATOM 1335 C C . THR A 1 173 ? 10.192 -11.382 12.136 1.00 81.00 173 THR A C 1
ATOM 1337 O O . THR A 1 173 ? 9.437 -11.649 13.068 1.00 81.00 173 THR A O 1
ATOM 1340 N N . GLY A 1 174 ? 9.744 -11.157 10.896 1.00 79.38 174 GLY A N 1
ATOM 1341 C CA . GLY A 1 174 ? 8.327 -11.037 10.555 1.00 79.38 174 GLY A CA 1
ATOM 1342 C C . GLY A 1 174 ? 7.704 -9.692 10.935 1.00 79.38 174 GLY A C 1
ATOM 1343 O O . GLY A 1 174 ? 6.530 -9.488 10.639 1.00 79.38 174 GLY A O 1
ATOM 1344 N N . ARG A 1 175 ? 8.460 -8.783 11.569 1.00 82.31 175 ARG A N 1
ATOM 1345 C CA . ARG A 1 175 ? 8.024 -7.414 11.871 1.00 82.31 175 ARG A CA 1
ATOM 1346 C C . ARG A 1 175 ? 8.514 -6.475 10.779 1.00 82.31 175 ARG A C 1
ATOM 1348 O O . ARG A 1 175 ? 9.681 -6.094 10.778 1.00 82.31 175 ARG A O 1
ATOM 1355 N N . ASP A 1 176 ? 7.642 -6.190 9.822 1.00 87.69 176 ASP A N 1
ATOM 1356 C CA . ASP A 1 176 ? 7.905 -5.261 8.725 1.00 87.69 176 ASP A CA 1
ATOM 1357 C C . ASP A 1 176 ? 7.317 -3.869 9.016 1.00 87.69 176 ASP A C 1
ATOM 1359 O O . ASP A 1 176 ? 6.679 -3.632 10.048 1.00 87.69 176 ASP A O 1
ATOM 1363 N N . PHE A 1 177 ? 7.521 -2.929 8.091 1.00 89.81 177 PHE A N 1
ATOM 1364 C CA . PHE A 1 177 ? 7.019 -1.564 8.247 1.00 89.81 177 PHE A CA 1
ATOM 1365 C C . PHE A 1 177 ? 5.482 -1.503 8.321 1.00 89.81 177 PHE A C 1
ATOM 1367 O O . PHE A 1 177 ? 4.942 -0.566 8.908 1.00 89.81 177 PHE A O 1
ATOM 1374 N N . TRP A 1 178 ? 4.761 -2.494 7.775 1.00 92.62 178 TRP A N 1
ATOM 1375 C CA . TRP A 1 178 ? 3.301 -2.539 7.867 1.00 92.62 178 TRP A CA 1
ATOM 1376 C C . TRP A 1 178 ? 2.846 -2.717 9.302 1.00 92.62 178 TRP A C 1
ATOM 1378 O O . TRP A 1 178 ? 1.940 -2.010 9.735 1.00 92.62 178 TRP A O 1
ATOM 1388 N N . GLN A 1 179 ? 3.517 -3.581 10.065 1.00 92.19 179 GLN A N 1
ATOM 1389 C CA . GLN A 1 179 ? 3.206 -3.727 11.481 1.00 92.19 179 GLN A CA 1
ATOM 1390 C C . GLN A 1 179 ? 3.412 -2.406 12.234 1.00 92.19 179 GLN A C 1
ATOM 1392 O O . GLN A 1 179 ? 2.577 -2.014 13.048 1.00 92.19 179 GLN A O 1
ATOM 1397 N N . ARG A 1 180 ? 4.489 -1.674 11.935 1.00 89.31 180 ARG A N 1
ATOM 1398 C CA . ARG A 1 180 ? 4.720 -0.342 12.511 1.00 89.31 180 ARG A CA 1
ATOM 1399 C C . ARG A 1 180 ? 3.623 0.651 12.107 1.00 89.31 180 ARG A C 1
ATOM 1401 O O . ARG A 1 180 ? 3.150 1.415 12.947 1.00 89.31 180 ARG A O 1
ATOM 1408 N N . ALA A 1 181 ? 3.188 0.624 10.851 1.00 91.88 181 ALA A N 1
ATOM 1409 C CA . ALA A 1 181 ? 2.092 1.448 10.351 1.00 91.88 181 ALA A CA 1
ATOM 1410 C C . ALA A 1 181 ? 0.773 1.157 11.094 1.00 91.88 181 ALA A C 1
ATOM 1412 O O . ALA A 1 181 ? 0.084 2.080 11.531 1.00 91.88 181 ALA A O 1
ATOM 1413 N N . GLU A 1 182 ? 0.451 -0.123 11.299 1.00 93.50 182 GLU A N 1
ATOM 1414 C CA . GLU A 1 182 ? -0.704 -0.565 12.086 1.00 93.50 182 GLU A CA 1
ATOM 1415 C C . GLU A 1 182 ? -0.605 -0.101 13.546 1.00 93.50 182 GLU A C 1
ATOM 1417 O O . GLU A 1 182 ? -1.593 0.370 14.109 1.00 93.50 182 GLU A O 1
ATOM 1422 N N . GLU A 1 183 ? 0.580 -0.173 14.161 1.00 90.81 183 GLU A N 1
ATOM 1423 C CA . GLU A 1 183 ? 0.812 0.322 15.523 1.00 90.81 183 GLU A CA 1
ATOM 1424 C C . GLU A 1 183 ? 0.573 1.836 15.632 1.00 90.81 183 GLU A C 1
ATOM 1426 O O . GLU A 1 183 ? -0.032 2.292 16.606 1.00 90.81 183 GLU A O 1
ATOM 1431 N N . LEU A 1 184 ? 0.994 2.621 14.634 1.00 88.25 184 LEU A N 1
ATOM 1432 C CA . LEU A 1 184 ? 0.728 4.063 14.576 1.00 88.25 184 LEU A CA 1
ATOM 1433 C C . LEU A 1 184 ? -0.779 4.354 14.474 1.00 88.25 184 LEU A C 1
ATOM 1435 O O . LEU A 1 184 ? -1.294 5.182 15.231 1.00 88.25 184 LEU A O 1
ATOM 1439 N N . VAL A 1 185 ? -1.502 3.638 13.603 1.00 90.75 185 VAL A N 1
ATOM 1440 C CA . VAL A 1 185 ? -2.970 3.738 13.489 1.00 90.75 185 VAL A CA 1
ATOM 1441 C C . VAL A 1 185 ? -3.652 3.353 14.809 1.00 90.75 185 VAL A C 1
ATOM 1443 O O . VAL A 1 185 ? -4.519 4.080 15.303 1.00 90.75 185 VAL A O 1
ATOM 1446 N N . ALA A 1 186 ? -3.241 2.242 15.424 1.00 89.62 186 ALA A N 1
ATOM 1447 C CA . ALA A 1 186 ? -3.821 1.737 16.666 1.00 89.62 186 ALA A CA 1
ATOM 1448 C C . ALA A 1 186 ? -3.638 2.720 17.832 1.00 89.62 186 ALA A C 1
ATOM 1450 O O . ALA A 1 186 ? -4.598 3.001 18.556 1.00 89.62 186 ALA A O 1
ATOM 1451 N N . ARG A 1 187 ? -2.440 3.304 17.983 1.00 85.38 187 ARG A N 1
ATOM 1452 C CA . ARG A 1 187 ? -2.163 4.330 19.005 1.00 85.38 187 ARG A CA 1
ATOM 1453 C C . ARG A 1 187 ? -3.112 5.523 18.874 1.00 85.38 187 ARG A C 1
ATOM 1455 O O . ARG A 1 187 ? -3.646 5.986 19.878 1.00 85.38 187 ARG A O 1
ATOM 1462 N N . ARG A 1 188 ? -3.391 5.985 17.651 1.00 82.69 188 ARG A N 1
ATOM 1463 C CA . ARG A 1 188 ? -4.322 7.105 17.404 1.00 82.69 188 ARG A CA 1
ATOM 1464 C C . ARG A 1 188 ? -5.772 6.761 17.750 1.00 82.69 188 ARG A C 1
ATOM 1466 O O . ARG A 1 188 ? -6.485 7.600 18.300 1.00 82.69 188 ARG A O 1
ATOM 1473 N N . GLY A 1 189 ? -6.198 5.524 17.489 1.00 75.44 189 GLY A N 1
ATOM 1474 C CA . GLY A 1 189 ? -7.523 5.036 17.890 1.00 75.44 189 GLY A CA 1
ATOM 1475 C C . GLY A 1 189 ? -7.755 5.115 19.404 1.00 75.44 189 GLY A C 1
ATOM 1476 O O . GLY A 1 189 ? -8.839 5.507 19.843 1.00 75.44 189 GLY A O 1
ATOM 1477 N N . ILE A 1 190 ? -6.717 4.822 20.196 1.00 70.00 190 ILE A N 1
ATOM 1478 C CA . ILE A 1 190 ? -6.755 4.929 21.661 1.00 70.00 190 ILE A CA 1
ATOM 1479 C C . ILE A 1 190 ? -6.927 6.395 22.082 1.00 70.00 190 ILE A C 1
ATOM 1481 O O . ILE A 1 190 ? -7.888 6.703 22.790 1.00 70.00 190 ILE A O 1
ATOM 1485 N N . TYR A 1 191 ? -6.104 7.317 21.565 1.00 63.38 191 TYR A N 1
ATOM 1486 C CA . TYR A 1 191 ? -6.185 8.745 21.913 1.00 63.38 191 TYR A CA 1
ATOM 1487 C C . TYR A 1 191 ? -7.563 9.365 21.636 1.00 63.38 191 TYR A C 1
ATOM 1489 O O . TYR A 1 191 ? -8.093 10.102 22.469 1.00 63.38 191 TYR A O 1
ATOM 1497 N N . VAL A 1 192 ? -8.194 9.041 20.501 1.00 62.66 192 VAL A N 1
ATOM 1498 C CA . VAL A 1 192 ? -9.537 9.560 20.177 1.00 62.66 192 VAL A CA 1
ATOM 1499 C C . VAL A 1 192 ? -10.606 9.003 21.125 1.00 62.66 192 VAL A C 1
ATOM 1501 O O . VAL A 1 192 ? -11.547 9.719 21.485 1.00 62.66 192 VAL A O 1
ATOM 1504 N N . SER A 1 193 ? -10.473 7.746 21.557 1.00 62.44 193 SER A N 1
ATOM 1505 C CA . SER A 1 193 ? -11.402 7.131 22.511 1.00 62.44 193 SER A CA 1
ATOM 1506 C C . SER A 1 193 ? -11.291 7.746 23.914 1.00 62.44 193 SER A C 1
ATOM 1508 O O . SER A 1 193 ? -12.310 8.056 24.541 1.00 62.44 193 SER A O 1
ATOM 1510 N N . GLU A 1 194 ? -10.070 8.030 24.370 1.00 63.62 194 GLU A N 1
ATOM 1511 C CA . GLU A 1 194 ? -9.810 8.668 25.662 1.00 63.62 194 GLU A CA 1
ATOM 1512 C C . GLU A 1 194 ? -10.283 10.127 25.659 1.00 63.62 194 GLU A C 1
ATOM 1514 O O . GLU A 1 194 ? -11.047 10.531 26.539 1.00 63.62 194 GLU A O 1
ATOM 1519 N N . ALA A 1 195 ? -9.954 10.900 24.617 1.00 60.53 195 ALA A N 1
ATOM 1520 C CA . ALA A 1 195 ? -10.381 12.295 24.483 1.00 60.53 195 ALA A CA 1
ATOM 1521 C C . ALA A 1 195 ? -11.914 12.456 24.447 1.00 60.53 195 ALA A C 1
ATOM 1523 O O . ALA A 1 195 ? -12.457 13.433 24.974 1.00 60.53 195 ALA A O 1
ATOM 1524 N N . ARG A 1 196 ? -12.640 11.493 23.859 1.00 60.00 196 ARG A N 1
ATOM 1525 C CA . ARG A 1 196 ? -14.113 11.461 23.894 1.00 60.00 196 ARG A CA 1
ATOM 1526 C C . ARG A 1 196 ? -14.652 11.154 25.289 1.00 60.00 196 ARG A C 1
ATOM 1528 O O . ARG A 1 196 ? -15.608 11.797 25.712 1.00 60.00 196 ARG A O 1
ATOM 1535 N N . THR A 1 197 ? -14.029 10.227 26.011 1.00 60.53 197 THR A N 1
ATOM 1536 C CA . THR A 1 197 ? -14.453 9.833 27.365 1.00 60.53 197 THR A CA 1
ATOM 1537 C C . THR A 1 197 ? -14.297 10.988 28.361 1.00 60.53 197 THR A C 1
ATOM 1539 O O . THR A 1 197 ? -15.214 11.262 29.135 1.00 60.53 197 THR A O 1
ATOM 1542 N N . PHE A 1 198 ? -13.200 11.748 28.277 1.00 51.56 198 PHE A N 1
ATOM 1543 C CA . PHE A 1 198 ? -12.983 12.932 29.119 1.00 51.56 198 PHE A CA 1
ATOM 1544 C C . PHE A 1 198 ? -14.007 14.058 28.881 1.00 51.56 198 PHE A C 1
ATOM 1546 O O . PHE A 1 198 ? -14.408 14.735 29.830 1.00 51.56 198 PHE A O 1
ATOM 1553 N N . ARG A 1 199 ? -14.486 14.248 27.641 1.00 56.72 199 ARG A N 1
ATOM 1554 C CA . ARG A 1 199 ? -15.515 15.263 27.338 1.00 56.72 199 ARG A CA 1
ATOM 1555 C C . ARG A 1 199 ? -16.899 14.907 27.885 1.00 56.72 199 ARG A C 1
ATOM 1557 O O . ARG A 1 199 ? -17.646 15.814 28.228 1.00 56.72 199 ARG A O 1
ATOM 1564 N N . VAL A 1 200 ? -17.237 13.621 27.991 1.00 57.72 200 VAL A N 1
ATOM 1565 C CA . VAL A 1 200 ? -18.538 13.172 28.525 1.00 57.72 200 VAL A CA 1
ATOM 1566 C C . VAL A 1 200 ? -18.587 13.255 30.054 1.00 57.72 200 VAL A C 1
ATOM 1568 O O . VAL A 1 200 ? -19.643 13.527 30.608 1.00 57.72 200 VAL A O 1
ATOM 1571 N N . ALA A 1 201 ? -17.455 13.088 30.743 1.00 53.88 201 ALA A N 1
ATOM 1572 C CA . ALA A 1 201 ? -17.381 13.150 32.207 1.00 53.88 201 ALA A CA 1
ATOM 1573 C C . ALA A 1 201 ? -17.385 14.580 32.799 1.00 53.88 201 ALA A C 1
ATOM 1575 O O . ALA A 1 201 ? -17.351 14.733 34.017 1.00 53.88 201 ALA A O 1
ATOM 1576 N N . SER A 1 202 ? -17.393 15.622 31.959 1.00 57.50 202 SER A N 1
ATOM 1577 C CA . SER A 1 202 ? -17.286 17.035 32.371 1.00 57.50 202 SER A CA 1
ATOM 1578 C C . SER A 1 202 ? -18.626 17.797 32.341 1.00 57.50 202 SER A C 1
ATOM 1580 O O . SER A 1 202 ? -18.640 19.032 32.343 1.00 57.50 202 SER A O 1
ATOM 1582 N N . HIS A 1 203 ? -19.750 17.079 32.287 1.00 46.19 203 HIS A N 1
ATOM 1583 C CA . HIS A 1 203 ? -21.120 17.608 32.307 1.00 46.19 203 HIS A CA 1
ATOM 1584 C C . HIS A 1 203 ? -21.950 16.893 33.369 1.00 46.19 203 HIS A C 1
ATOM 1586 O O . HIS A 1 203 ? -22.806 17.577 33.972 1.00 46.19 203 HIS A O 1
#

Sequence (203 aa):
MFYHISDAATLGIVQRCRGMQNAWMHGPIGAKGVFAGLAALPRLERLHCDASFLGHLADAPPHAFARLSHLELFDSAPALKHVESLATALPALTHLALNDLGAQDLEVCLQILDRCSELRVLAILETPVMLGLDMDSDENLQDAERDVFESTLRLVRIFLERYTEDWTSGVLTGRDFWQRAEELVARRGIYVSEARTFRVASH

Foldseek 3Di:
DEQEDEDPVSLVVVLVPLVDQHYEYEDAPPDLNSLLSQLNNPRHAEYEYELNNLVVLVVDDFQSPVRHAEYEYDDDADDLVSLLSCCGNHVNHAYYEYEDDDPVCVVVVVSNCVSRVNHQAYEYEYAVVVVVDDPVDPPRVVVVQQPDCLVPLRYTYDYVVVQVVQCVCCVVPVRHVVVVRNVSSVVSVVVVVVVVVVVVVPD

Solvent-accessible surface area (backbone atoms only — not comparable to full-atom values): 11001 Å² total; per-residue (Å²): 124,79,44,82,41,81,50,74,69,48,40,62,54,51,65,68,44,65,81,42,34,39,42,35,38,66,64,79,68,78,50,67,62,54,57,55,46,56,48,68,40,90,43,35,30,35,42,38,31,36,39,58,50,46,68,54,39,64,76,44,57,76,41,42,37,53,56,26,27,35,44,35,29,33,96,40,66,79,57,70,86,39,46,66,29,46,40,49,22,31,65,43,30,29,34,40,34,40,27,67,66,56,87,82,43,52,62,47,52,53,50,41,58,66,60,27,75,63,46,59,38,40,36,36,36,34,57,50,72,83,71,73,48,67,84,90,38,71,64,58,52,54,50,60,48,57,68,80,39,78,90,40,58,42,49,45,56,45,52,49,81,55,41,60,54,23,47,54,36,20,76,75,71,70,52,28,53,65,57,55,52,50,50,56,31,51,54,47,55,51,54,56,54,52,59,52,53,59,63,64,75,74,115

Organism: NCBI:txid2018698

Nearest PDB structures (foldseek):
  4gr4-assembly1_A  TM=6.187E-01  e=2.763E-02  Streptomyces lydicus
  4gr5-assembly2_B  TM=6.578E-01  e=7.666E-02  Streptomyces lydicus
  4gr5-assembly3_C  TM=6.180E-01  e=5.036E-02  Streptomyces lydicus
  8glc-assembly2_A  TM=6.327E-01  e=1.167E-01  Actinoplanes
  4gr5-assembly1_A  TM=6.155E-01  e=2.003E-01  Streptomyces lydicus

pLDDT: mean 82.15, std 11.09, range [46.19, 97.69]